Protein AF-A0A151TD15-F1 (afdb_monomer)

Structure (mmCIF, N/CA/C/O backbone):
data_AF-A0A151TD15-F1
#
_entry.id   AF-A0A151TD15-F1
#
loop_
_atom_site.group_PDB
_atom_site.id
_atom_site.type_symbol
_atom_site.label_atom_id
_atom_site.label_alt_id
_atom_site.label_comp_id
_atom_site.label_asym_id
_atom_site.label_entity_id
_atom_site.label_seq_id
_atom_site.pdbx_PDB_ins_code
_atom_site.Cartn_x
_atom_site.Cartn_y
_atom_site.Cartn_z
_atom_site.occupancy
_atom_site.B_iso_or_equiv
_atom_site.auth_seq_id
_atom_site.auth_comp_id
_atom_site.auth_asym_id
_atom_site.auth_atom_id
_atom_site.pdbx_PDB_model_num
ATOM 1 N N . MET A 1 1 ? -28.191 -14.024 37.559 1.00 43.59 1 MET A N 1
ATOM 2 C CA . MET A 1 1 ? -27.387 -15.025 36.823 1.00 43.59 1 MET A CA 1
ATOM 3 C C . MET A 1 1 ? -27.406 -14.778 35.317 1.00 43.59 1 MET A C 1
ATOM 5 O O . MET A 1 1 ? -26.338 -14.544 34.786 1.00 43.59 1 MET A O 1
ATOM 9 N N . VAL A 1 2 ? -28.562 -14.729 34.635 1.00 45.69 2 VAL A N 1
ATOM 10 C CA . VAL A 1 2 ? -28.613 -14.497 33.166 1.00 45.69 2 VAL A CA 1
ATOM 11 C C . VAL A 1 2 ? -28.073 -13.116 32.741 1.00 45.69 2 VAL A C 1
ATOM 13 O O . VAL A 1 2 ? -27.419 -12.997 31.712 1.00 45.69 2 VAL A O 1
ATOM 16 N N . THR A 1 3 ? -28.295 -12.070 33.541 1.00 58.69 3 THR A N 1
ATOM 17 C CA . THR A 1 3 ? -27.808 -10.705 33.262 1.00 58.69 3 THR A CA 1
ATOM 18 C C . THR A 1 3 ? -26.283 -10.581 33.330 1.00 58.69 3 THR A C 1
ATOM 20 O O . THR A 1 3 ? -25.699 -9.952 32.455 1.00 58.69 3 THR A O 1
ATOM 23 N N . ASP A 1 4 ? -25.630 -11.241 34.293 1.00 70.75 4 ASP A N 1
ATOM 24 C CA . ASP A 1 4 ? -24.163 -11.201 34.426 1.00 70.75 4 ASP A CA 1
ATOM 25 C C . ASP A 1 4 ? -23.459 -11.959 33.288 1.00 70.75 4 ASP A C 1
ATOM 27 O O . ASP A 1 4 ? -22.366 -11.584 32.871 1.00 70.75 4 ASP A O 1
ATOM 31 N N . GLU A 1 5 ? -24.085 -13.006 32.741 1.00 78.31 5 GLU A N 1
ATOM 32 C CA . GLU A 1 5 ? -23.515 -13.775 31.630 1.00 78.31 5 GLU A CA 1
ATOM 33 C C . GLU A 1 5 ? -23.534 -12.983 30.313 1.00 78.31 5 GLU A C 1
ATOM 35 O O . GLU A 1 5 ? -22.541 -12.957 29.585 1.00 78.31 5 GLU A O 1
ATOM 40 N N . VAL A 1 6 ? -24.630 -12.268 30.033 1.00 79.88 6 VAL A N 1
ATOM 41 C CA . VAL A 1 6 ? -24.738 -11.380 28.862 1.00 79.88 6 VAL A CA 1
ATOM 42 C C . VAL A 1 6 ? -23.762 -10.203 28.972 1.00 79.88 6 VAL A C 1
ATOM 44 O O . VAL A 1 6 ? -23.120 -9.840 27.985 1.00 79.88 6 VAL A O 1
ATOM 47 N N . GLU A 1 7 ? -23.608 -9.627 30.167 1.00 80.69 7 GLU A N 1
ATOM 48 C CA . GLU A 1 7 ? -22.640 -8.555 30.433 1.00 80.69 7 GLU A CA 1
ATOM 49 C C . GLU A 1 7 ? -21.192 -9.033 30.235 1.00 80.69 7 GLU A C 1
ATOM 51 O O . GLU A 1 7 ? -20.401 -8.356 29.570 1.00 80.69 7 GLU A O 1
ATOM 56 N N . LEU A 1 8 ? -20.855 -10.229 30.729 1.00 85.38 8 LEU A N 1
ATOM 57 C CA . LEU A 1 8 ? -19.536 -10.837 30.546 1.00 85.38 8 LEU A CA 1
ATOM 58 C C . LEU A 1 8 ? -19.230 -11.105 29.066 1.00 85.38 8 LEU A C 1
ATOM 60 O O . LEU A 1 8 ? -18.142 -10.774 28.590 1.00 85.38 8 LEU A O 1
ATOM 64 N N . GLN A 1 9 ? -20.189 -11.660 28.321 1.00 87.94 9 GLN A N 1
ATOM 65 C CA . GLN A 1 9 ? -20.044 -11.891 26.881 1.00 87.94 9 GLN A CA 1
ATOM 66 C C . GLN A 1 9 ? -19.830 -10.579 26.114 1.00 87.94 9 GLN A C 1
ATOM 68 O O . GLN A 1 9 ? -18.988 -10.516 25.212 1.00 87.94 9 GLN A O 1
ATOM 73 N N . GLN A 1 10 ? -20.551 -9.516 26.485 1.00 88.25 10 GLN A N 1
ATOM 74 C CA . GLN A 1 10 ? -20.401 -8.192 25.880 1.00 88.25 10 GLN A CA 1
ATOM 75 C C . GLN A 1 10 ? -18.997 -7.619 26.116 1.00 88.25 10 GLN A C 1
ATOM 77 O O . GLN A 1 10 ? -18.367 -7.134 25.173 1.00 88.25 10 GLN A O 1
ATOM 82 N N . HIS A 1 11 ? -18.487 -7.713 27.346 1.00 91.06 11 HIS A N 1
ATOM 83 C CA . HIS A 1 11 ? -17.145 -7.244 27.688 1.00 91.06 11 HIS A CA 1
ATOM 84 C C . HIS A 1 11 ? -16.060 -8.024 26.933 1.00 91.06 11 HIS A C 1
ATOM 86 O O . HIS A 1 11 ? -15.215 -7.419 26.273 1.00 91.06 11 HIS A O 1
ATOM 92 N N . GLN A 1 12 ? -16.135 -9.359 26.924 1.00 93.50 12 GLN A N 1
ATOM 93 C CA . GLN A 1 12 ? -15.194 -10.205 26.178 1.00 93.50 12 GLN A CA 1
ATOM 94 C C . GLN A 1 12 ? -15.205 -9.900 24.675 1.00 93.50 12 GLN A C 1
ATOM 96 O O . GLN A 1 12 ? -14.164 -9.925 24.014 1.00 93.50 12 GLN A O 1
ATOM 101 N N . LYS A 1 13 ? -16.381 -9.610 24.106 1.00 93.44 13 LYS A N 1
ATOM 102 C CA . LYS A 1 13 ? -16.500 -9.199 22.703 1.00 93.44 13 LYS A CA 1
ATOM 103 C C . LYS A 1 13 ? -15.794 -7.865 22.453 1.00 93.44 13 LYS A C 1
ATOM 105 O O . LYS A 1 13 ? -15.052 -7.753 21.479 1.00 93.44 13 LYS A O 1
ATOM 110 N N . LEU A 1 14 ? -16.003 -6.874 23.318 1.00 94.94 14 LEU A N 1
ATOM 111 C CA . LEU A 1 14 ? -15.342 -5.570 23.227 1.00 94.94 14 LEU A CA 1
ATOM 112 C C . LEU A 1 14 ? -13.820 -5.677 23.355 1.00 94.94 14 LEU A C 1
ATOM 114 O O . LEU A 1 14 ? -13.104 -5.056 22.571 1.00 94.94 14 LEU A O 1
ATOM 118 N N . GLU A 1 15 ? -13.324 -6.506 24.271 1.00 94.75 15 GLU A N 1
ATOM 119 C CA . GLU A 1 15 ? -11.891 -6.750 24.442 1.00 94.75 15 GLU A CA 1
ATOM 120 C C . GLU A 1 15 ? -11.267 -7.349 23.171 1.00 94.75 15 GLU A C 1
ATOM 122 O O . GLU A 1 15 ? -10.256 -6.848 22.667 1.00 94.75 15 GLU A O 1
ATOM 127 N N . LYS A 1 16 ? -11.915 -8.363 22.580 1.00 97.06 16 LYS A N 1
ATOM 128 C CA . LYS A 1 16 ? -11.483 -8.960 21.304 1.00 97.06 16 LYS A CA 1
ATOM 129 C C . LYS A 1 16 ? -11.450 -7.929 20.175 1.00 97.06 16 LYS A C 1
ATOM 131 O O . LYS A 1 16 ? -10.456 -7.851 19.453 1.00 97.06 16 LYS A O 1
ATOM 136 N N . LEU A 1 17 ? -12.495 -7.108 20.052 1.00 97.38 17 LEU A N 1
ATOM 137 C CA . LEU A 1 17 ? -12.559 -6.036 19.054 1.00 97.38 17 LEU A CA 1
ATOM 138 C C . LEU A 1 17 ? -11.457 -4.989 19.266 1.00 97.38 17 LEU A C 1
ATOM 140 O O . LEU A 1 17 ? -10.847 -4.517 18.305 1.00 97.38 17 LEU A O 1
ATOM 144 N N . TYR A 1 18 ? -11.154 -4.635 20.515 1.00 95.75 18 TYR A N 1
ATOM 145 C CA . TYR A 1 18 ? -10.075 -3.703 20.834 1.00 95.75 18 TYR A CA 1
ATOM 146 C C . TYR A 1 18 ? -8.703 -4.253 20.437 1.00 95.75 18 TYR A C 1
ATOM 148 O O . TYR A 1 18 ? -7.911 -3.557 19.796 1.00 95.75 18 TYR A O 1
ATOM 156 N N . ILE A 1 19 ? -8.426 -5.519 20.759 1.00 96.56 19 ILE A N 1
ATOM 157 C CA . ILE A 1 19 ? -7.179 -6.191 20.372 1.00 96.56 19 ILE A CA 1
ATOM 158 C C . ILE A 1 19 ? -7.056 -6.256 18.846 1.00 96.56 19 ILE A C 1
ATOM 160 O O . ILE A 1 19 ? -6.009 -5.895 18.303 1.00 96.56 19 ILE A O 1
ATOM 164 N N . SER A 1 20 ? -8.128 -6.660 18.164 1.00 97.44 20 SER A N 1
ATOM 165 C CA . SER A 1 20 ? -8.173 -6.795 16.707 1.00 97.44 20 SER A CA 1
ATOM 166 C C . SER A 1 20 ? -7.964 -5.456 15.996 1.00 97.44 20 SER A C 1
ATOM 168 O O . SER A 1 20 ? -7.051 -5.320 15.181 1.00 97.44 20 SER A O 1
ATOM 170 N N . THR A 1 21 ? -8.709 -4.412 16.371 1.00 96.75 21 THR A N 1
ATOM 171 C CA . THR A 1 21 ? -8.563 -3.070 15.772 1.00 96.75 21 THR A CA 1
ATOM 172 C C . THR A 1 21 ? -7.208 -2.425 16.072 1.00 96.75 21 THR A C 1
ATOM 174 O O . THR A 1 21 ? -6.656 -1.684 15.249 1.00 96.75 21 THR A O 1
ATOM 177 N N . ARG A 1 22 ? -6.615 -2.717 17.240 1.00 96.06 22 ARG A N 1
ATOM 178 C CA . ARG A 1 22 ? -5.233 -2.334 17.557 1.00 96.06 22 ARG A CA 1
ATOM 179 C C . ARG A 1 22 ? -4.247 -3.031 16.623 1.00 96.06 22 ARG A C 1
ATOM 181 O O . ARG A 1 22 ? -3.427 -2.338 16.021 1.00 96.06 22 ARG A O 1
ATOM 188 N N . ALA A 1 23 ? -4.338 -4.351 16.470 1.00 97.62 23 ALA A N 1
ATOM 189 C CA . ALA A 1 23 ? -3.485 -5.117 15.562 1.00 97.62 23 ALA A CA 1
ATOM 190 C C . ALA A 1 23 ? -3.634 -4.642 14.105 1.00 97.62 23 ALA A C 1
ATOM 192 O O . ALA A 1 23 ? -2.631 -4.371 13.445 1.00 97.62 23 ALA A O 1
ATOM 193 N N . GLY A 1 24 ? -4.870 -4.420 13.646 1.00 96.94 24 GLY A N 1
ATOM 194 C CA . GLY A 1 24 ? -5.174 -3.853 12.332 1.00 96.94 24 GLY A CA 1
ATOM 195 C C . GLY A 1 24 ? -4.515 -2.490 12.114 1.00 96.94 24 GLY A C 1
ATOM 196 O O . GLY A 1 24 ? -3.829 -2.298 11.112 1.00 96.94 24 GLY A O 1
ATOM 197 N N . LYS A 1 25 ? -4.617 -1.568 13.085 1.00 96.81 25 LYS A N 1
ATOM 198 C CA . LYS A 1 25 ? -3.952 -0.250 13.022 1.00 96.81 25 LYS A CA 1
ATOM 199 C C . LYS A 1 25 ? -2.429 -0.377 12.898 1.00 96.81 25 LYS A C 1
ATOM 201 O O . LYS A 1 25 ? -1.809 0.404 12.177 1.00 96.81 25 LYS A O 1
ATOM 206 N N . HIS A 1 26 ? -1.812 -1.316 13.621 1.00 97.81 26 HIS A N 1
ATOM 207 C CA . HIS A 1 26 ? -0.367 -1.552 13.535 1.00 97.81 26 HIS A CA 1
ATOM 208 C C . HIS A 1 26 ? 0.034 -2.069 12.158 1.00 97.81 26 HIS A C 1
ATOM 210 O O . HIS A 1 26 ? 0.877 -1.453 11.515 1.00 97.81 26 HIS A O 1
ATOM 216 N N . TYR A 1 27 ? -0.636 -3.111 11.673 1.00 98.44 27 TYR A N 1
ATOM 217 C CA . TYR A 1 27 ? -0.338 -3.684 10.366 1.00 98.44 27 TYR A CA 1
ATOM 218 C C . TYR A 1 27 ? -0.519 -2.670 9.227 1.00 98.44 27 TYR A C 1
ATOM 220 O O . TYR A 1 27 ? 0.353 -2.528 8.374 1.00 98.44 27 TYR A O 1
ATOM 228 N N . GLN A 1 28 ? -1.595 -1.877 9.257 1.00 98.44 28 GLN A N 1
ATOM 229 C CA . GLN A 1 28 ? -1.810 -0.786 8.300 1.00 98.44 28 GLN A CA 1
ATOM 230 C C . GLN A 1 28 ? -0.671 0.241 8.324 1.00 98.44 28 GLN A C 1
ATOM 232 O O . GLN A 1 28 ? -0.234 0.699 7.270 1.00 98.44 28 GLN A O 1
ATOM 237 N N . ARG A 1 29 ? -0.161 0.593 9.511 1.00 98.19 29 ARG A N 1
ATOM 238 C CA . ARG A 1 29 ? 0.979 1.511 9.650 1.00 98.19 29 ARG A CA 1
ATOM 239 C C . ARG A 1 29 ? 2.262 0.917 9.073 1.00 98.19 29 ARG A C 1
ATOM 241 O O . ARG A 1 29 ? 3.026 1.648 8.447 1.00 98.19 29 ARG A O 1
ATOM 248 N N . ASP A 1 30 ? 2.494 -0.374 9.276 1.00 98.62 30 ASP A N 1
ATOM 249 C CA . ASP A 1 30 ? 3.674 -1.057 8.746 1.00 98.62 30 ASP A CA 1
ATOM 250 C C . ASP A 1 30 ? 3.625 -1.138 7.215 1.00 98.62 30 ASP A C 1
ATOM 252 O O . ASP A 1 30 ? 4.630 -0.845 6.569 1.00 98.62 30 ASP A O 1
ATOM 256 N N . ILE A 1 31 ? 2.448 -1.397 6.626 1.00 98.62 31 ILE A N 1
ATOM 257 C CA . ILE A 1 31 ? 2.247 -1.306 5.170 1.00 98.62 31 ILE A CA 1
ATOM 258 C C . ILE A 1 31 ? 2.571 0.104 4.673 1.00 98.62 31 ILE A C 1
ATOM 260 O O . ILE A 1 31 ? 3.358 0.248 3.743 1.00 98.62 31 ILE A O 1
ATOM 264 N N . VAL A 1 32 ? 1.998 1.148 5.288 1.00 98.62 32 VAL A N 1
ATOM 265 C CA . VAL A 1 32 ? 2.237 2.544 4.874 1.00 98.62 32 VAL A CA 1
ATOM 266 C C . VAL A 1 32 ? 3.730 2.866 4.889 1.00 98.62 32 VAL A C 1
ATOM 268 O O . VAL A 1 32 ? 4.250 3.357 3.892 1.00 98.62 32 VAL A O 1
ATOM 271 N N . ARG A 1 33 ? 4.439 2.522 5.970 1.00 98.50 33 ARG A N 1
ATOM 272 C CA . ARG A 1 33 ? 5.890 2.746 6.086 1.00 98.50 33 ARG A CA 1
ATOM 273 C C . ARG A 1 33 ? 6.685 1.975 5.034 1.00 98.50 33 ARG A C 1
ATOM 275 O O . ARG A 1 33 ? 7.603 2.535 4.442 1.00 98.50 33 ARG A O 1
ATOM 282 N N . GLY A 1 34 ? 6.343 0.706 4.805 1.00 98.62 34 GLY A N 1
ATOM 283 C CA . GLY A 1 34 ? 6.997 -0.126 3.796 1.00 98.62 34 GLY A CA 1
ATOM 284 C C . GLY A 1 34 ? 6.814 0.437 2.388 1.00 98.62 34 GLY A C 1
ATOM 285 O O . GLY A 1 34 ? 7.787 0.595 1.654 1.00 98.62 34 GLY A O 1
ATOM 286 N N . VAL A 1 35 ? 5.584 0.820 2.043 1.00 98.62 35 VAL A N 1
ATOM 287 C CA . VAL A 1 35 ? 5.242 1.412 0.745 1.00 98.62 35 VAL A CA 1
ATOM 288 C C . VAL A 1 35 ? 5.919 2.769 0.550 1.00 98.62 35 VAL A C 1
ATOM 290 O O . VAL A 1 35 ? 6.510 3.008 -0.498 1.00 98.62 35 VAL A O 1
ATOM 293 N N . GLU A 1 36 ? 5.896 3.653 1.547 1.00 98.38 36 GLU A N 1
ATOM 294 C CA . GLU A 1 36 ? 6.588 4.948 1.481 1.00 98.38 36 GLU A CA 1
ATOM 295 C C . GLU A 1 36 ? 8.105 4.773 1.316 1.00 98.38 36 GLU A C 1
ATOM 297 O O . GLU A 1 36 ? 8.718 5.441 0.482 1.00 98.38 36 GLU A O 1
ATOM 302 N N . GLY A 1 37 ? 8.713 3.833 2.047 1.00 98.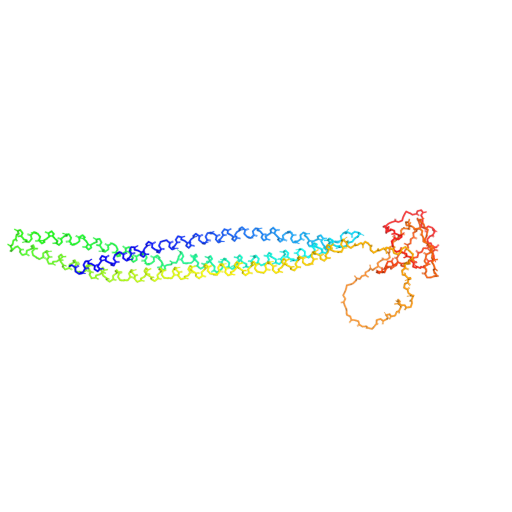62 37 GLY A N 1
ATOM 303 C CA . GLY A 1 37 ? 10.130 3.494 1.896 1.00 98.62 37 GLY A CA 1
ATOM 304 C C . GLY A 1 37 ? 10.468 2.947 0.504 1.00 98.62 37 GLY A C 1
ATOM 305 O O . GLY A 1 37 ? 11.495 3.319 -0.080 1.00 98.62 37 GLY A O 1
ATOM 306 N N . TYR A 1 38 ? 9.583 2.117 -0.056 1.00 98.19 38 TYR A N 1
ATOM 307 C CA . TYR A 1 38 ? 9.693 1.624 -1.428 1.00 98.19 38 TYR A CA 1
ATOM 308 C C . TYR A 1 38 ? 9.589 2.765 -2.445 1.00 98.19 38 TYR A C 1
ATOM 310 O O . TYR A 1 38 ? 10.398 2.825 -3.365 1.00 98.19 38 TYR A O 1
ATOM 318 N N . ILE A 1 39 ? 8.664 3.711 -2.253 1.00 98.69 39 ILE A N 1
ATOM 319 C CA . ILE A 1 39 ? 8.512 4.894 -3.113 1.00 98.69 39 ILE A CA 1
ATOM 320 C C . ILE A 1 39 ? 9.778 5.744 -3.101 1.00 98.69 39 ILE A C 1
ATOM 322 O O . ILE A 1 39 ? 10.311 6.042 -4.165 1.00 98.69 39 ILE A O 1
ATOM 326 N N . VAL A 1 40 ? 10.309 6.078 -1.923 1.00 98.62 40 VAL A N 1
ATOM 327 C CA . VAL A 1 40 ? 11.528 6.896 -1.805 1.00 98.62 40 VAL A CA 1
ATOM 328 C C . VAL A 1 40 ? 12.716 6.227 -2.496 1.00 98.62 40 VAL A C 1
ATOM 330 O O . VAL A 1 40 ? 13.456 6.871 -3.240 1.00 98.62 40 VAL A O 1
ATOM 333 N N . THR A 1 41 ? 12.908 4.926 -2.270 1.00 98.38 41 THR A N 1
ATOM 334 C CA . THR A 1 41 ? 13.993 4.174 -2.917 1.00 98.38 41 THR A CA 1
ATOM 335 C C . THR A 1 41 ? 13.767 4.054 -4.423 1.00 98.38 41 THR A C 1
ATOM 337 O O . THR A 1 41 ? 14.697 4.236 -5.207 1.00 98.38 41 THR A O 1
ATOM 340 N N . GLY A 1 42 ? 12.528 3.797 -4.836 1.00 98.25 42 GLY A N 1
ATOM 341 C CA . GLY A 1 42 ? 12.128 3.699 -6.231 1.00 98.25 42 GLY A CA 1
ATOM 342 C C . 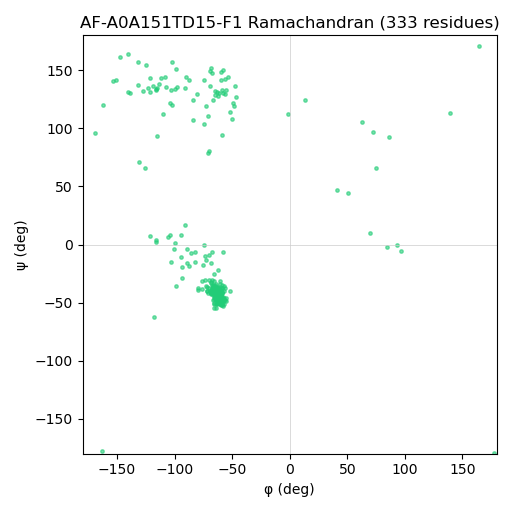GLY A 1 42 ? 12.351 5.000 -6.997 1.00 98.25 42 GLY A C 1
ATOM 343 O O . GLY A 1 42 ? 12.858 4.952 -8.113 1.00 98.25 42 GLY A O 1
ATOM 344 N N . SER A 1 43 ? 12.057 6.159 -6.401 1.00 98.44 43 SER A N 1
ATOM 345 C CA . SER A 1 43 ? 12.304 7.469 -7.015 1.00 98.44 43 SER A CA 1
ATOM 346 C C . SER A 1 43 ? 13.785 7.671 -7.332 1.00 98.44 43 SER A C 1
ATOM 348 O O . SER A 1 43 ? 14.121 8.074 -8.442 1.00 98.44 43 SER A O 1
ATOM 350 N N . LYS A 1 44 ? 14.682 7.274 -6.421 1.00 98.50 44 LYS A N 1
ATOM 351 C CA . LYS A 1 44 ? 16.132 7.303 -6.680 1.00 98.50 44 LYS A CA 1
ATOM 352 C C . LYS A 1 44 ? 16.531 6.374 -7.829 1.00 98.50 44 LYS A C 1
ATOM 354 O O . LYS A 1 44 ? 17.376 6.731 -8.644 1.00 98.50 44 LYS A O 1
ATOM 359 N N . GLN A 1 45 ? 15.925 5.186 -7.925 1.00 97.50 45 GLN A N 1
ATOM 360 C CA . GLN A 1 45 ? 16.177 4.287 -9.058 1.00 97.50 45 GLN A CA 1
ATOM 361 C C . GLN A 1 45 ? 15.707 4.889 -10.390 1.00 97.50 45 GLN A C 1
ATOM 363 O O . GLN A 1 45 ? 16.406 4.736 -11.392 1.00 97.50 45 GLN A O 1
ATOM 368 N N . VAL A 1 46 ? 14.565 5.588 -10.389 1.00 98.44 46 VAL A N 1
ATOM 369 C CA . VAL A 1 46 ? 14.049 6.319 -11.557 1.00 98.44 46 VAL A CA 1
ATOM 370 C C . VAL A 1 46 ? 15.020 7.411 -11.994 1.00 98.44 46 VAL A C 1
ATOM 372 O O . VAL A 1 46 ? 15.334 7.492 -13.179 1.00 98.44 46 VAL A O 1
ATOM 375 N N . GLU A 1 47 ? 15.543 8.209 -11.063 1.00 98.31 47 GLU A N 1
ATOM 376 C CA . GLU A 1 47 ? 16.533 9.256 -11.358 1.00 98.31 47 GLU A CA 1
ATOM 377 C C . GLU A 1 47 ? 17.800 8.674 -12.004 1.00 98.31 47 GLU A C 1
ATOM 379 O O . GLU A 1 47 ? 18.206 9.107 -13.084 1.00 98.31 47 GLU A O 1
ATOM 384 N N . ILE A 1 48 ? 18.381 7.635 -11.394 1.00 98.44 48 ILE A N 1
ATOM 385 C CA . ILE A 1 48 ? 19.585 6.963 -11.908 1.00 98.44 48 ILE A CA 1
ATOM 386 C C . ILE A 1 48 ? 19.328 6.366 -13.298 1.00 98.44 48 ILE A C 1
ATOM 388 O O . ILE A 1 48 ? 20.132 6.533 -14.215 1.00 98.44 48 ILE A O 1
ATOM 392 N N . GLY A 1 49 ? 18.200 5.674 -13.474 1.00 98.31 49 GLY A N 1
ATOM 393 C CA . GLY A 1 49 ? 17.843 5.059 -14.748 1.00 98.31 49 GLY A CA 1
ATOM 394 C C . GLY A 1 49 ? 17.553 6.072 -15.853 1.00 98.31 49 GLY A C 1
ATOM 395 O O . GLY A 1 49 ? 17.916 5.839 -17.007 1.00 98.31 49 GLY A O 1
ATOM 396 N N . THR A 1 50 ? 16.950 7.209 -15.502 1.00 98.38 50 THR A N 1
ATOM 397 C CA . THR A 1 50 ? 16.704 8.320 -16.431 1.00 98.38 50 THR A CA 1
ATOM 398 C C . THR A 1 50 ? 18.026 8.910 -16.895 1.00 98.38 50 THR A C 1
ATOM 400 O O . THR A 1 50 ? 18.237 9.057 -18.097 1.00 98.38 50 THR A O 1
ATOM 403 N N . LYS A 1 51 ? 18.965 9.132 -15.969 1.00 98.56 51 LYS A N 1
ATOM 404 C CA . LYS A 1 51 ? 20.294 9.636 -16.310 1.00 98.56 51 LYS A CA 1
ATOM 405 C C . LYS A 1 51 ? 21.052 8.687 -17.243 1.00 98.56 51 LYS A C 1
ATOM 407 O O . LYS A 1 51 ? 21.585 9.113 -18.264 1.00 98.56 51 LYS A O 1
ATOM 412 N N . LEU A 1 52 ? 21.023 7.387 -16.953 1.00 98.50 52 LEU A N 1
ATOM 413 C CA . LEU A 1 52 ? 21.633 6.368 -17.812 1.00 98.50 52 LEU A CA 1
ATOM 414 C C . LEU A 1 52 ? 21.006 6.334 -19.219 1.00 98.50 52 LEU A C 1
ATOM 416 O O . LEU A 1 52 ? 21.711 6.175 -20.220 1.00 98.50 52 LEU A O 1
ATOM 420 N N . SER A 1 53 ? 19.684 6.502 -19.309 1.00 98.50 53 SER A N 1
ATOM 421 C CA . SER A 1 53 ? 18.978 6.628 -20.587 1.00 98.50 53 SER A CA 1
ATOM 422 C C . SER A 1 53 ? 19.433 7.865 -21.368 1.00 98.50 53 SER A C 1
ATOM 424 O O . SER A 1 53 ? 19.689 7.771 -22.567 1.00 98.50 53 SER A O 1
ATOM 426 N N . GLU A 1 54 ? 19.560 9.016 -20.709 1.00 98.25 54 GLU A N 1
ATOM 427 C CA . GLU A 1 54 ? 20.008 10.266 -21.332 1.00 98.25 54 GLU A CA 1
ATOM 428 C C . GLU A 1 54 ? 21.434 10.170 -21.867 1.00 98.25 54 GLU A C 1
ATOM 430 O O . GLU A 1 54 ? 21.680 10.554 -23.010 1.00 98.25 54 GLU A O 1
ATOM 435 N N . ASP A 1 55 ? 22.354 9.613 -21.080 1.00 98.00 55 ASP A N 1
ATOM 436 C CA . ASP A 1 55 ? 23.753 9.467 -21.482 1.00 98.00 55 ASP A CA 1
ATOM 437 C C . ASP A 1 55 ? 23.883 8.516 -22.688 1.00 98.00 55 ASP A C 1
ATOM 439 O O . ASP A 1 55 ? 24.586 8.822 -23.655 1.00 98.00 55 ASP A O 1
ATOM 443 N N . SER A 1 56 ? 23.117 7.417 -22.696 1.00 97.56 56 SER A N 1
ATOM 444 C CA . SER A 1 56 ? 23.043 6.487 -23.837 1.00 97.56 56 SER A CA 1
ATOM 445 C C . SER A 1 56 ? 22.448 7.152 -25.085 1.00 97.56 56 SER A C 1
ATOM 447 O O . SER A 1 56 ? 22.932 6.950 -26.199 1.00 97.56 56 SER A O 1
ATOM 449 N N . ARG A 1 57 ? 21.413 7.987 -24.907 1.00 97.56 57 ARG A N 1
ATOM 450 C CA . ARG A 1 57 ? 20.787 8.747 -25.998 1.00 97.56 57 ARG A CA 1
ATOM 451 C C . ARG A 1 57 ? 21.766 9.738 -26.607 1.00 97.56 57 ARG A C 1
ATOM 453 O O . ARG A 1 57 ? 21.833 9.835 -27.827 1.00 97.56 57 ARG A O 1
ATOM 460 N N . LYS A 1 58 ? 22.511 10.455 -25.762 1.00 96.19 58 LYS A N 1
ATOM 461 C CA . LYS A 1 58 ? 23.515 11.430 -26.189 1.00 96.19 58 LYS A CA 1
ATOM 462 C C . LYS A 1 58 ? 24.597 10.758 -27.027 1.00 96.19 58 LYS A C 1
ATOM 464 O O . LYS A 1 58 ? 24.826 11.176 -28.153 1.00 96.19 58 LYS A O 1
ATOM 469 N N . TYR A 1 59 ? 25.179 9.667 -26.524 1.00 94.12 59 TYR A N 1
ATOM 470 C CA . TYR A 1 59 ? 26.175 8.901 -27.274 1.00 94.12 59 TYR A CA 1
ATOM 471 C C . TYR A 1 59 ? 25.650 8.457 -28.649 1.00 94.12 59 TYR A C 1
ATOM 473 O O . TYR A 1 59 ? 26.325 8.601 -29.668 1.00 94.12 59 TYR A O 1
ATOM 481 N N . GLY A 1 60 ? 24.423 7.933 -28.682 1.00 92.00 60 GLY A N 1
ATOM 482 C CA . GLY A 1 60 ? 23.796 7.487 -29.918 1.00 92.00 60 GLY A CA 1
ATOM 483 C C . GLY A 1 60 ? 23.506 8.614 -30.915 1.00 92.00 60 GLY A C 1
ATOM 484 O O . GLY A 1 60 ? 23.637 8.401 -32.117 1.00 92.00 60 GLY A O 1
ATOM 485 N N . ALA A 1 61 ? 23.141 9.804 -30.430 1.00 90.19 61 ALA A N 1
ATOM 486 C CA . ALA A 1 61 ? 22.836 10.972 -31.256 1.00 90.19 61 ALA A CA 1
ATOM 487 C C . ALA A 1 61 ? 24.093 11.656 -31.814 1.00 90.19 61 ALA A C 1
ATOM 489 O O . ALA A 1 61 ? 24.088 12.068 -32.971 1.00 90.19 61 ALA A O 1
ATOM 490 N N . ASP A 1 62 ? 25.164 11.737 -31.019 1.00 87.44 62 ASP A N 1
ATOM 491 C CA . ASP A 1 62 ? 26.424 12.361 -31.439 1.00 87.44 62 ASP A CA 1
ATOM 492 C C . ASP A 1 62 ? 27.096 11.567 -32.581 1.00 87.44 62 ASP A C 1
ATOM 494 O O . ASP A 1 62 ? 27.850 12.141 -33.363 1.00 87.44 62 ASP A O 1
ATOM 498 N N . ASN A 1 63 ? 26.809 10.257 -32.688 1.00 76.56 63 ASN A N 1
ATOM 499 C CA . ASN A 1 63 ? 27.224 9.348 -33.770 1.00 76.56 63 ASN A CA 1
ATOM 500 C C . ASN A 1 63 ? 28.679 9.562 -34.238 1.00 76.56 63 ASN A C 1
ATOM 502 O O . ASN A 1 63 ? 28.975 9.630 -35.428 1.00 76.56 63 ASN A O 1
ATOM 506 N N . THR A 1 64 ? 29.599 9.670 -33.279 1.00 75.25 64 THR A N 1
ATOM 507 C CA . THR A 1 64 ? 31.002 10.050 -33.512 1.00 75.25 64 THR A CA 1
ATOM 508 C C . THR A 1 64 ? 31.855 8.947 -34.145 1.00 75.25 64 THR A C 1
ATOM 510 O O . THR A 1 64 ? 33.051 9.138 -34.362 1.00 75.25 64 THR A O 1
ATOM 513 N N . CYS A 1 65 ? 31.275 7.777 -34.422 1.00 72.81 65 CYS A N 1
ATOM 514 C CA . CYS A 1 65 ? 31.999 6.636 -34.963 1.00 72.81 65 CYS A CA 1
ATOM 515 C C . CYS A 1 65 ? 32.206 6.779 -36.479 1.00 72.81 65 CYS A C 1
ATOM 517 O O . CYS A 1 65 ? 31.267 7.023 -37.232 1.00 72.81 65 CYS A O 1
ATOM 519 N N . THR A 1 66 ? 33.449 6.596 -36.927 1.00 69.62 66 THR A N 1
ATOM 520 C CA . THR A 1 66 ? 33.870 6.765 -38.328 1.00 69.62 66 THR A CA 1
ATOM 521 C C . THR A 1 66 ? 33.852 5.468 -39.141 1.00 69.62 66 THR A C 1
ATOM 523 O O . THR A 1 66 ? 33.974 5.519 -40.360 1.00 69.62 66 THR A O 1
ATOM 526 N N . SER A 1 67 ? 33.692 4.309 -38.491 1.00 64.12 67 SER A N 1
ATOM 527 C CA . SER A 1 67 ? 33.773 2.976 -39.112 1.00 64.12 67 SER A CA 1
ATOM 528 C C . SER A 1 67 ? 32.462 2.174 -39.070 1.00 64.12 67 SER A C 1
ATOM 530 O O . SER A 1 67 ? 32.425 1.037 -39.536 1.00 64.12 67 SER A O 1
ATOM 532 N N . GLY A 1 68 ? 31.374 2.747 -38.539 1.00 72.31 68 GLY A N 1
ATOM 533 C CA . GLY A 1 68 ? 30.041 2.135 -38.490 1.00 72.31 68 GLY A CA 1
ATOM 534 C C . GLY A 1 68 ? 29.099 2.849 -37.512 1.00 72.31 68 GLY A C 1
ATOM 535 O O . GLY A 1 68 ? 29.533 3.700 -36.748 1.00 72.31 68 GLY A O 1
ATOM 536 N N . ASN A 1 69 ? 27.804 2.511 -37.510 1.00 83.38 69 ASN A N 1
ATOM 537 C CA . ASN A 1 69 ? 26.805 3.136 -36.618 1.00 83.38 69 ASN A CA 1
ATOM 538 C C . ASN A 1 69 ? 26.066 2.145 -35.699 1.00 83.38 69 ASN A C 1
ATOM 540 O O . ASN A 1 69 ? 25.123 2.524 -35.002 1.00 83.38 69 ASN A O 1
ATOM 544 N N . THR A 1 70 ? 26.487 0.878 -35.669 1.00 88.38 70 THR A N 1
ATOM 545 C CA . THR A 1 70 ? 25.789 -0.195 -34.945 1.00 88.38 70 THR A CA 1
ATOM 546 C C . THR A 1 70 ? 25.705 0.062 -33.440 1.00 88.38 70 THR A C 1
ATOM 548 O O . THR A 1 70 ? 24.633 -0.060 -32.850 1.00 88.38 70 THR A O 1
ATOM 551 N N . LEU A 1 71 ? 26.808 0.487 -32.812 1.00 90.25 71 LEU A N 1
ATOM 552 C CA . LEU A 1 71 ? 26.823 0.804 -31.380 1.00 90.25 71 LEU A CA 1
ATOM 553 C C . LEU A 1 71 ? 25.976 2.045 -31.061 1.00 90.25 71 LEU A C 1
ATOM 555 O O . LEU A 1 71 ? 25.251 2.047 -30.070 1.00 90.25 71 LEU A O 1
ATOM 559 N N . SER A 1 72 ? 26.006 3.071 -31.916 1.00 91.69 72 SER A N 1
ATOM 560 C CA . SER A 1 72 ? 25.171 4.269 -31.762 1.00 91.69 72 SER A CA 1
ATOM 561 C C . SER A 1 72 ? 23.681 3.931 -31.845 1.00 91.69 72 SER A C 1
ATOM 563 O O . SER A 1 72 ? 22.899 4.372 -31.004 1.00 91.69 72 SER A O 1
ATOM 565 N N . ARG A 1 73 ? 23.284 3.066 -32.786 1.00 91.56 73 ARG A N 1
ATOM 566 C CA . ARG A 1 73 ? 21.909 2.554 -32.889 1.00 91.56 73 ARG A CA 1
ATOM 567 C C . ARG A 1 73 ? 21.503 1.719 -31.677 1.00 91.56 73 ARG A C 1
ATOM 569 O O . ARG A 1 73 ? 20.428 1.940 -31.122 1.00 91.56 73 ARG A O 1
ATOM 576 N N . ALA A 1 74 ? 22.366 0.803 -31.234 1.00 94.50 74 ALA A N 1
ATOM 577 C CA . ALA A 1 74 ? 22.133 0.021 -30.023 1.00 94.50 74 ALA A CA 1
ATOM 578 C C . ALA A 1 74 ? 21.940 0.941 -28.805 1.00 94.50 74 ALA A C 1
ATOM 580 O O . ALA A 1 74 ? 20.971 0.790 -28.062 1.00 94.50 74 ALA A O 1
ATOM 581 N N . ALA A 1 75 ? 22.788 1.959 -28.644 1.00 95.88 75 ALA A N 1
ATOM 582 C CA . ALA A 1 75 ? 22.675 2.934 -27.564 1.00 95.88 75 ALA A CA 1
ATOM 583 C C . ALA A 1 75 ? 21.344 3.709 -27.600 1.00 95.88 75 ALA A C 1
ATOM 585 O O . ALA A 1 75 ? 20.723 3.888 -26.552 1.00 95.88 75 ALA A O 1
ATOM 586 N N . LEU A 1 76 ? 20.852 4.102 -28.784 1.00 95.69 76 LEU A N 1
ATOM 587 C CA . LEU A 1 76 ? 19.536 4.740 -28.939 1.00 95.69 76 LEU A CA 1
ATOM 588 C C . LEU A 1 76 ? 18.380 3.800 -28.564 1.00 95.69 76 LEU A C 1
ATOM 590 O O . LEU A 1 76 ? 17.466 4.211 -27.840 1.00 95.69 76 LEU A O 1
ATOM 594 N N . ASN A 1 77 ? 18.428 2.542 -29.010 1.00 97.06 77 ASN A N 1
ATOM 595 C CA . ASN A 1 77 ? 17.413 1.535 -28.683 1.00 97.06 77 ASN A CA 1
ATOM 596 C C . ASN A 1 77 ? 17.365 1.282 -27.170 1.00 97.06 77 ASN A C 1
ATOM 598 O O . ASN A 1 77 ? 16.294 1.363 -26.559 1.00 97.06 77 ASN A O 1
ATOM 602 N N . TYR A 1 78 ? 18.534 1.086 -26.547 1.00 98.31 78 TYR A N 1
ATOM 603 C CA . TYR A 1 78 ? 18.668 0.956 -25.096 1.00 98.31 78 TYR A CA 1
ATOM 604 C C . TYR A 1 78 ? 18.137 2.187 -24.363 1.00 98.31 78 TYR A C 1
ATOM 606 O O . TYR A 1 78 ? 17.326 2.056 -23.447 1.00 98.31 78 TYR A O 1
ATOM 614 N N . ALA A 1 79 ? 18.544 3.388 -24.785 1.00 98.44 79 ALA A N 1
ATOM 615 C CA . ALA A 1 79 ? 18.117 4.637 -24.172 1.00 98.44 79 ALA A CA 1
ATOM 616 C C . ALA A 1 79 ? 16.593 4.759 -24.143 1.00 98.44 79 ALA A C 1
ATOM 618 O O . ALA A 1 79 ? 16.008 5.068 -23.102 1.00 98.44 79 ALA A O 1
ATOM 619 N N . ARG A 1 80 ? 15.939 4.502 -25.279 1.00 98.56 80 ARG A N 1
ATOM 620 C CA . ARG A 1 80 ? 14.482 4.570 -25.406 1.00 98.56 80 ARG A CA 1
ATOM 621 C C . ARG A 1 80 ? 13.796 3.545 -24.504 1.00 98.56 80 ARG A C 1
ATOM 623 O O . ARG A 1 80 ? 12.914 3.923 -23.735 1.00 98.56 80 ARG A O 1
ATOM 630 N N . ALA A 1 81 ? 14.218 2.282 -24.559 1.00 98.62 81 ALA A N 1
ATOM 631 C CA . ALA A 1 81 ? 13.641 1.227 -23.731 1.00 98.62 81 ALA A CA 1
ATOM 632 C C . ALA A 1 81 ? 13.828 1.518 -22.233 1.00 98.62 81 ALA A C 1
ATOM 634 O O . ALA A 1 81 ? 12.885 1.392 -21.452 1.00 98.62 81 ALA A O 1
ATOM 635 N N . ARG A 1 82 ? 15.011 2.003 -21.829 1.00 98.56 82 ARG A N 1
ATOM 636 C CA . ARG A 1 82 ? 15.280 2.388 -20.440 1.00 98.56 82 ARG A CA 1
ATOM 637 C C . ARG A 1 82 ? 14.386 3.534 -19.972 1.00 98.56 82 ARG A C 1
ATOM 639 O O . ARG A 1 82 ? 13.807 3.423 -18.896 1.00 98.56 82 ARG A O 1
ATOM 646 N N . ALA A 1 83 ? 14.215 4.584 -20.778 1.00 98.56 83 ALA A N 1
ATOM 647 C CA . ALA A 1 83 ? 13.297 5.684 -20.459 1.00 98.56 83 ALA A CA 1
ATOM 648 C C . ALA A 1 83 ? 11.853 5.194 -20.275 1.00 98.56 83 ALA A C 1
ATOM 650 O O . ALA A 1 83 ? 11.165 5.619 -19.348 1.00 98.56 83 ALA A O 1
ATOM 651 N N . GLN A 1 84 ? 11.399 4.276 -21.134 1.00 98.69 84 GLN A N 1
ATOM 652 C CA . GLN A 1 84 ? 10.066 3.691 -21.025 1.00 98.69 84 GLN A CA 1
ATOM 653 C C . GLN A 1 84 ? 9.915 2.884 -19.726 1.00 98.69 84 GLN A C 1
ATOM 655 O O . GLN A 1 84 ? 8.938 3.077 -19.009 1.00 98.69 84 GLN A O 1
ATOM 660 N N . MET A 1 85 ? 10.896 2.045 -19.370 1.00 98.75 85 MET A N 1
ATOM 661 C CA . MET A 1 85 ? 10.870 1.292 -18.108 1.00 98.75 85 MET A CA 1
ATOM 662 C C . MET A 1 85 ? 10.811 2.210 -16.881 1.00 98.75 85 MET A C 1
ATOM 664 O O . MET A 1 85 ? 10.047 1.939 -15.955 1.00 98.75 85 MET A O 1
ATOM 668 N N . GLU A 1 86 ? 11.557 3.319 -16.872 1.00 98.50 86 GLU A N 1
ATOM 669 C CA . GLU A 1 86 ? 11.496 4.271 -15.756 1.00 98.50 86 GLU A CA 1
ATOM 670 C C . GLU A 1 86 ? 10.157 5.014 -15.678 1.00 98.50 86 GLU A C 1
ATOM 672 O O . GLU A 1 86 ? 9.663 5.281 -14.581 1.00 98.50 86 GLU A O 1
ATOM 677 N N . LYS A 1 87 ? 9.508 5.282 -16.818 1.00 98.50 87 LYS A N 1
ATOM 678 C CA . LYS A 1 87 ? 8.141 5.821 -16.850 1.00 98.50 87 LYS A CA 1
ATOM 679 C C . LYS A 1 87 ? 7.128 4.843 -16.244 1.00 98.50 87 LYS A C 1
ATOM 681 O O . LYS A 1 87 ? 6.266 5.254 -15.459 1.00 98.50 87 LYS A O 1
ATOM 686 N N . GLU A 1 88 ? 7.232 3.557 -16.577 1.00 98.62 88 GLU A N 1
ATOM 687 C CA . GLU A 1 88 ? 6.385 2.516 -15.981 1.00 98.62 88 GLU A CA 1
ATOM 688 C C . GLU A 1 88 ? 6.653 2.387 -14.474 1.00 98.62 88 GLU A C 1
ATOM 690 O O . GLU A 1 88 ? 5.709 2.303 -13.686 1.00 98.62 88 GLU A O 1
ATOM 695 N N . ARG A 1 89 ? 7.919 2.481 -14.040 1.00 98.69 89 ARG A N 1
ATOM 696 C CA . ARG A 1 89 ? 8.272 2.495 -12.612 1.00 98.69 89 ARG A CA 1
ATOM 697 C C . ARG A 1 89 ? 7.663 3.701 -11.905 1.00 98.69 89 ARG A C 1
ATOM 699 O O . ARG A 1 89 ? 7.020 3.529 -10.877 1.00 98.69 89 ARG A O 1
ATOM 706 N N . GLY A 1 90 ? 7.783 4.906 -12.461 1.00 98.50 90 GLY A N 1
ATOM 707 C CA . GLY A 1 90 ? 7.143 6.103 -11.903 1.00 98.50 90 GLY A CA 1
ATOM 708 C C . GLY A 1 90 ? 5.623 5.948 -11.752 1.00 98.50 90 GLY A C 1
ATOM 709 O O . GLY A 1 90 ? 5.048 6.368 -10.746 1.00 98.50 90 GLY A O 1
ATOM 710 N N . SER A 1 91 ? 4.980 5.274 -12.709 1.00 98.56 91 SER A N 1
ATOM 711 C CA . SER A 1 91 ? 3.546 4.961 -12.659 1.00 98.56 91 SER A CA 1
ATOM 712 C C . SER A 1 91 ? 3.205 3.979 -11.531 1.00 98.56 91 SER A C 1
ATOM 714 O O . SER A 1 91 ? 2.241 4.220 -10.801 1.00 98.56 91 SER A O 1
ATOM 716 N N . LEU A 1 92 ? 4.022 2.937 -11.323 1.00 98.75 92 LEU A N 1
ATOM 717 C CA . LEU A 1 92 ? 3.911 2.031 -10.172 1.00 98.75 92 LEU A CA 1
ATOM 718 C C . LEU A 1 92 ? 4.023 2.796 -8.851 1.00 98.75 92 LEU A C 1
ATOM 720 O O . LEU A 1 92 ? 3.137 2.689 -8.009 1.00 98.75 92 LEU A O 1
ATOM 724 N N . LEU A 1 93 ? 5.075 3.601 -8.671 1.00 98.75 93 LEU A N 1
ATOM 725 C CA . LEU A 1 93 ? 5.295 4.335 -7.418 1.00 98.75 93 LEU A CA 1
ATOM 726 C C . LEU A 1 93 ? 4.130 5.281 -7.106 1.00 98.75 93 LEU A C 1
ATOM 728 O O . LEU A 1 93 ? 3.672 5.355 -5.965 1.00 98.75 93 LEU A O 1
ATOM 732 N N . LYS A 1 94 ? 3.592 5.956 -8.130 1.00 98.62 94 LYS A N 1
ATOM 733 C CA . LYS A 1 94 ? 2.398 6.798 -7.992 1.00 98.62 94 LYS A CA 1
ATOM 734 C C . LYS A 1 94 ? 1.167 5.985 -7.586 1.00 98.62 94 LYS A C 1
ATOM 736 O O . LYS A 1 94 ? 0.409 6.428 -6.721 1.00 98.62 94 LYS A O 1
ATOM 741 N N . ALA A 1 95 ? 0.954 4.817 -8.192 1.00 98.56 95 ALA A N 1
ATOM 742 C CA . ALA A 1 95 ? -0.151 3.931 -7.836 1.00 98.56 95 ALA A CA 1
ATOM 743 C C . ALA A 1 95 ? -0.028 3.443 -6.386 1.00 98.56 95 ALA A C 1
ATOM 745 O O . ALA A 1 95 ? -0.997 3.520 -5.638 1.00 98.56 95 ALA A O 1
ATOM 746 N N . LEU A 1 96 ? 1.169 3.046 -5.952 1.00 98.75 96 LEU A N 1
ATOM 747 C CA . LEU A 1 96 ? 1.428 2.656 -4.567 1.00 98.75 96 LEU A CA 1
ATOM 748 C C . LEU A 1 96 ? 1.145 3.807 -3.585 1.00 98.75 96 LEU A C 1
ATOM 750 O O . LEU A 1 96 ? 0.491 3.608 -2.562 1.00 98.75 96 LEU A O 1
ATOM 754 N N . GLY A 1 97 ? 1.562 5.033 -3.906 1.00 98.62 97 GLY A N 1
ATOM 755 C CA . GLY A 1 97 ? 1.295 6.194 -3.052 1.00 98.62 97 GLY A CA 1
ATOM 756 C C . GLY A 1 97 ? -0.199 6.507 -2.924 1.00 98.62 97 GLY A C 1
ATOM 757 O O . GLY A 1 97 ? -0.741 6.550 -1.819 1.00 98.62 97 GLY A O 1
ATOM 758 N N . THR A 1 98 ? -0.869 6.670 -4.064 1.00 98.50 98 THR A N 1
ATOM 759 C CA . THR A 1 98 ? -2.259 7.161 -4.131 1.00 98.50 98 THR A CA 1
ATOM 760 C C . THR A 1 98 ? -3.297 6.084 -3.829 1.00 98.50 98 THR A C 1
ATOM 762 O O . THR A 1 98 ? -4.308 6.346 -3.183 1.00 98.50 98 THR A O 1
ATOM 765 N N . GLN A 1 99 ? -3.067 4.846 -4.271 1.00 98.38 99 GLN A N 1
ATOM 766 C CA . GLN A 1 99 ? -4.041 3.768 -4.121 1.00 98.38 99 GLN A CA 1
ATOM 767 C C . GLN A 1 99 ? -3.817 2.930 -2.868 1.00 98.38 99 GLN A C 1
ATOM 769 O O . GLN A 1 99 ? -4.767 2.271 -2.456 1.00 98.38 99 GLN A O 1
ATOM 774 N N . VAL A 1 100 ? -2.628 2.944 -2.253 1.00 98.62 100 VAL A N 1
ATOM 775 C CA . VAL A 1 100 ? -2.305 2.105 -1.083 1.00 98.62 100 VAL A CA 1
ATOM 776 C C . VAL A 1 100 ? -1.970 2.963 0.134 1.00 98.62 100 VAL A C 1
ATOM 778 O O . VAL A 1 100 ? -2.699 2.913 1.126 1.00 98.62 100 VAL A O 1
ATOM 781 N N . ALA A 1 101 ? -0.908 3.769 0.069 1.00 98.44 101 ALA A N 1
ATOM 782 C CA . ALA A 1 101 ? -0.411 4.488 1.241 1.00 98.44 101 ALA A CA 1
ATOM 783 C C . ALA A 1 101 ? -1.400 5.550 1.745 1.00 98.44 101 ALA A C 1
ATOM 785 O O . ALA A 1 101 ? -1.702 5.587 2.936 1.00 98.44 101 ALA A O 1
ATOM 786 N N . GLU A 1 102 ? -1.948 6.383 0.858 1.00 98.19 102 GLU A N 1
ATOM 787 C CA . GLU A 1 102 ? -2.894 7.444 1.227 1.00 98.19 102 GLU A CA 1
ATOM 788 C C . GLU A 1 102 ? -4.168 6.926 1.921 1.00 98.19 102 GLU A C 1
ATOM 790 O O . GLU A 1 102 ? -4.441 7.378 3.041 1.00 98.19 102 GLU A O 1
ATOM 795 N N . PRO A 1 103 ? -4.915 5.946 1.367 1.00 98.25 103 PRO A N 1
ATOM 796 C CA . PRO A 1 103 ? -6.112 5.426 2.027 1.00 98.25 103 PRO A CA 1
ATOM 797 C C . PRO A 1 103 ? -5.822 4.755 3.373 1.00 98.25 103 PRO A C 1
ATOM 799 O O . PRO A 1 103 ? -6.590 4.922 4.322 1.00 98.25 103 PRO A O 1
ATOM 802 N N . LEU A 1 104 ? -4.717 4.006 3.489 1.00 98.25 104 LEU A N 1
ATOM 803 C CA . LEU A 1 104 ? -4.350 3.366 4.756 1.00 98.25 104 LEU A CA 1
ATOM 804 C C . LEU A 1 104 ? -3.893 4.385 5.798 1.00 98.25 104 LEU A C 1
ATOM 806 O O . LEU A 1 104 ? -4.248 4.257 6.968 1.00 98.25 104 LEU A O 1
ATOM 810 N N . ARG A 1 105 ? -3.170 5.435 5.395 1.00 97.56 105 ARG A N 1
ATOM 811 C CA . ARG A 1 105 ? -2.788 6.530 6.296 1.00 97.56 105 ARG A CA 1
ATOM 812 C C . ARG A 1 105 ? -4.024 7.244 6.836 1.00 97.56 105 ARG A C 1
ATOM 814 O O . ARG A 1 105 ? -4.109 7.473 8.041 1.00 97.56 105 ARG A O 1
ATOM 821 N N . ALA A 1 106 ? -5.001 7.524 5.972 1.00 96.25 106 ALA A N 1
ATOM 822 C CA . ALA A 1 106 ? -6.278 8.106 6.374 1.00 96.25 106 ALA A CA 1
ATOM 823 C C . ALA A 1 106 ? -7.043 7.199 7.354 1.00 96.25 106 ALA A C 1
ATOM 825 O O . ALA A 1 106 ? -7.576 7.690 8.342 1.00 96.25 106 ALA A O 1
ATOM 826 N N . MET A 1 107 ? -7.037 5.878 7.142 1.00 94.56 107 MET A N 1
ATOM 827 C CA . MET A 1 107 ? -7.638 4.908 8.069 1.00 94.56 107 MET A CA 1
ATOM 828 C C . MET A 1 107 ? -6.947 4.893 9.439 1.00 94.56 107 MET A C 1
ATOM 830 O O . MET A 1 107 ? -7.607 4.871 10.475 1.00 94.56 107 MET A O 1
ATOM 834 N N . VAL A 1 108 ? -5.612 4.930 9.463 1.00 93.06 108 VAL A N 1
ATOM 835 C CA . VAL A 1 108 ? -4.818 4.911 10.704 1.00 93.06 108 VAL A CA 1
ATOM 836 C C . VAL A 1 108 ? -4.990 6.201 11.514 1.00 93.06 108 VAL A C 1
ATOM 838 O O . VAL A 1 108 ? -4.932 6.155 12.745 1.00 93.06 108 VAL A O 1
ATOM 841 N N . MET A 1 109 ? -5.184 7.336 10.840 1.00 90.50 109 MET A N 1
ATOM 842 C CA . MET A 1 109 ? -5.334 8.660 11.460 1.00 90.50 109 MET A CA 1
ATOM 843 C C . MET A 1 109 ? -6.796 9.116 11.586 1.00 90.50 109 MET A C 1
ATOM 845 O O . MET A 1 109 ? -7.050 10.230 12.037 1.00 90.50 109 MET A O 1
ATOM 849 N N . GLY A 1 110 ? -7.753 8.291 11.162 1.00 88.38 110 GLY A N 1
ATOM 850 C CA . GLY A 1 110 ? -9.155 8.675 11.050 1.00 88.38 110 GLY A CA 1
ATOM 851 C C . GLY A 1 110 ? -9.869 8.774 12.398 1.00 88.38 110 GLY A C 1
ATOM 852 O O . GLY A 1 110 ? -9.705 7.910 13.262 1.00 88.38 110 GLY A O 1
ATOM 853 N N . ALA A 1 111 ? -10.739 9.780 12.524 1.00 88.88 111 ALA A N 1
ATOM 854 C CA . ALA A 1 111 ? -11.616 9.976 13.681 1.00 88.88 111 ALA A CA 1
ATOM 855 C C . ALA A 1 111 ? -12.444 8.730 14.075 1.00 88.88 111 ALA A C 1
ATOM 857 O O . ALA A 1 111 ? -12.475 8.426 15.265 1.00 88.88 111 ALA A O 1
ATOM 858 N N . PRO A 1 112 ? -13.008 7.923 13.142 1.00 89.94 112 PRO A N 1
ATOM 859 C CA . PRO A 1 112 ? -13.878 6.802 13.516 1.00 89.94 112 PRO A CA 1
ATOM 860 C C . PRO A 1 112 ? -13.238 5.767 14.451 1.00 89.94 112 PRO A C 1
ATOM 862 O O . PRO A 1 112 ? -13.911 5.225 15.325 1.00 89.94 112 PRO A O 1
ATOM 865 N N 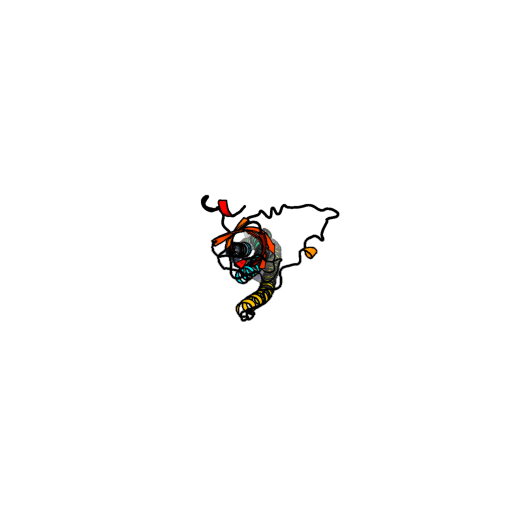. LEU A 1 113 ? -11.937 5.488 14.293 1.00 91.81 113 LEU A N 1
ATOM 866 C CA . LEU A 1 113 ? -11.228 4.547 15.165 1.00 91.81 113 LEU A CA 1
ATOM 867 C C . LEU A 1 113 ? -11.009 5.128 16.566 1.00 91.81 113 LEU A C 1
ATOM 869 O O . LEU A 1 113 ? -11.130 4.400 17.550 1.00 91.81 113 LEU A O 1
ATOM 873 N N . GLU A 1 114 ? -10.678 6.414 16.667 1.00 94.06 114 GLU A N 1
ATOM 874 C CA . GLU A 1 114 ? -10.485 7.063 17.966 1.00 94.06 114 GLU A CA 1
ATOM 875 C C . GLU A 1 114 ? -11.826 7.252 18.693 1.00 94.06 114 GLU A C 1
ATOM 877 O O . GLU A 1 114 ? -11.925 6.928 19.875 1.00 94.06 114 GLU A O 1
ATOM 882 N N . ASP A 1 115 ? -12.892 7.628 17.983 1.00 95.19 115 ASP A N 1
ATOM 883 C CA . ASP A 1 115 ? -14.246 7.746 18.539 1.00 95.19 115 ASP A CA 1
ATOM 884 C C . ASP A 1 115 ? -14.754 6.403 19.093 1.00 95.19 115 ASP A C 1
ATOM 886 O O . ASP A 1 115 ? -15.239 6.326 20.226 1.00 95.19 115 ASP A O 1
ATOM 890 N N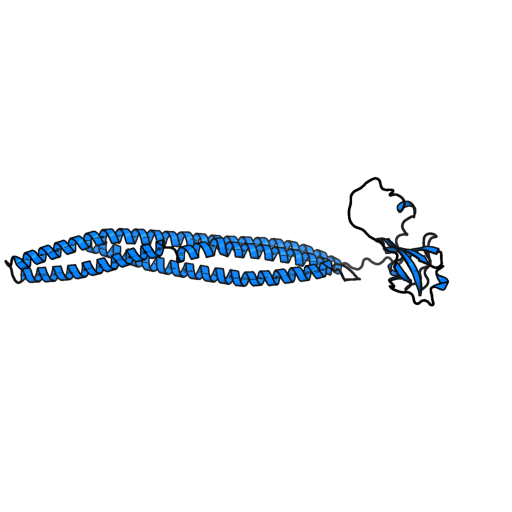 . ALA A 1 116 ? -14.576 5.310 18.339 1.00 95.31 116 ALA A N 1
ATOM 891 C CA . ALA A 1 116 ? -14.949 3.968 18.790 1.00 95.31 116 ALA A CA 1
ATOM 892 C C . ALA A 1 116 ? -14.154 3.531 20.037 1.00 95.31 116 ALA A C 1
ATOM 894 O O . ALA A 1 116 ? -14.710 2.927 20.959 1.00 95.31 116 ALA A O 1
ATOM 895 N N . ARG A 1 117 ? -12.866 3.893 20.119 1.00 94.69 117 ARG A N 1
ATOM 896 C CA . ARG A 1 117 ? -12.031 3.637 21.304 1.00 94.69 117 ARG A CA 1
ATOM 897 C C . ARG A 1 117 ? -12.470 4.455 22.508 1.00 94.69 117 ARG A C 1
ATOM 899 O O . ARG A 1 117 ? -12.481 3.925 23.618 1.00 94.69 117 ARG A O 1
ATOM 906 N N . HIS A 1 118 ? -12.864 5.709 22.310 1.00 96.56 118 HIS A N 1
ATOM 907 C CA . HIS A 1 118 ? -13.416 6.531 23.381 1.00 96.56 118 HIS A CA 1
ATOM 908 C C . HIS A 1 118 ? -14.718 5.944 23.936 1.00 96.56 118 HIS A C 1
ATOM 910 O O . HIS A 1 118 ? -14.904 5.933 25.155 1.00 96.56 118 HIS A O 1
ATOM 916 N N . LEU A 1 119 ? -15.593 5.398 23.083 1.00 96.62 119 LEU A N 1
ATOM 917 C CA . LEU A 1 119 ? -16.788 4.675 23.533 1.00 96.62 119 LEU A CA 1
ATOM 918 C C . LEU A 1 119 ? -16.429 3.435 24.361 1.00 96.62 119 LEU A C 1
ATOM 920 O O . LEU A 1 119 ? -16.973 3.262 25.452 1.00 96.62 119 LEU A O 1
ATOM 924 N N . ALA A 1 120 ? -15.472 2.621 23.904 1.00 95.25 120 ALA A N 1
ATOM 925 C CA . ALA A 1 120 ? -15.002 1.450 24.649 1.00 95.25 120 ALA A CA 1
ATOM 926 C C . ALA A 1 120 ? -14.417 1.826 26.026 1.00 95.25 120 ALA A C 1
ATOM 928 O O . ALA A 1 120 ? -14.772 1.225 27.036 1.00 95.25 120 ALA A O 1
ATOM 929 N N . GLN A 1 121 ? -13.611 2.889 26.103 1.00 96.31 121 GLN A N 1
ATOM 930 C CA . GLN A 1 121 ? -13.072 3.391 27.374 1.00 96.31 121 GLN A CA 1
ATOM 931 C C . GLN A 1 121 ? -14.161 3.924 28.316 1.00 96.31 121 GLN A C 1
ATOM 933 O O . GLN A 1 121 ? -14.069 3.769 29.535 1.00 96.31 121 GLN A O 1
ATOM 938 N N . ARG A 1 122 ? -15.197 4.587 27.782 1.00 97.00 122 ARG A N 1
ATOM 939 C CA . ARG A 1 122 ? -16.349 5.023 28.589 1.00 97.00 122 ARG A CA 1
ATOM 940 C C . ARG A 1 122 ? -17.121 3.824 29.136 1.00 97.00 122 ARG A C 1
ATOM 942 O O . ARG A 1 122 ? -17.504 3.867 30.302 1.00 97.00 122 ARG A O 1
ATOM 949 N N . TYR A 1 123 ? -17.308 2.780 28.330 1.00 96.00 123 TYR A N 1
ATOM 950 C CA . TYR A 1 123 ? -17.924 1.531 28.772 1.00 96.00 123 TYR A CA 1
ATOM 951 C C . TYR A 1 123 ? -17.127 0.887 29.912 1.00 96.00 123 TYR A C 1
ATOM 953 O O . TYR A 1 123 ? -17.710 0.578 30.948 1.00 96.00 123 TYR A O 1
ATOM 961 N N . ASP A 1 124 ? -15.802 0.771 29.780 1.00 94.56 124 ASP A N 1
ATOM 962 C CA . ASP A 1 124 ? -14.961 0.169 30.823 1.00 94.56 124 ASP A CA 1
ATOM 963 C C . ASP A 1 124 ? -15.027 0.934 32.151 1.00 94.56 124 ASP A C 1
ATOM 965 O O . ASP A 1 124 ? -15.106 0.314 33.212 1.00 94.56 124 ASP A O 1
ATOM 969 N N . ARG A 1 125 ? -15.056 2.274 32.113 1.00 96.12 125 ARG A N 1
ATOM 970 C CA . ARG A 1 125 ? -15.246 3.092 33.325 1.00 96.12 125 ARG A CA 1
ATOM 971 C C . ARG A 1 125 ? -16.603 2.840 33.977 1.00 96.12 125 ARG A C 1
ATOM 973 O O . ARG A 1 125 ? -16.666 2.597 35.176 1.00 96.12 125 ARG A O 1
ATOM 980 N N . MET A 1 126 ? -17.673 2.836 33.186 1.00 95.38 126 MET A N 1
ATOM 981 C CA . MET A 1 126 ? -19.025 2.589 33.695 1.00 95.38 126 MET A CA 1
ATOM 982 C C . MET A 1 126 ? -19.175 1.175 34.273 1.00 95.38 126 MET A C 1
ATOM 984 O O . MET A 1 126 ? -19.859 0.986 35.276 1.00 95.38 126 MET A O 1
ATOM 988 N N . ARG A 1 127 ? -18.485 0.189 33.688 1.00 94.00 127 ARG A N 1
ATOM 989 C CA . ARG A 1 127 ? -18.415 -1.180 34.209 1.00 94.00 127 ARG A CA 1
ATOM 990 C C . ARG A 1 127 ? -17.760 -1.232 35.586 1.00 94.00 127 ARG A C 1
ATOM 992 O O . ARG A 1 127 ? -18.326 -1.823 36.498 1.00 94.00 127 ARG A O 1
ATOM 999 N N . GLN A 1 128 ? -16.618 -0.567 35.758 1.00 94.50 128 GLN A N 1
ATOM 1000 C CA . GLN A 1 128 ? -15.938 -0.476 37.057 1.00 94.50 128 GLN A CA 1
ATOM 1001 C C . GLN A 1 128 ? -16.812 0.224 38.113 1.00 94.50 128 GLN A C 1
ATOM 1003 O O . GLN A 1 128 ? -16.856 -0.204 39.266 1.00 94.50 128 GLN A O 1
ATOM 1008 N N . GLU A 1 129 ? -17.552 1.269 37.728 1.00 95.81 129 GLU A N 1
ATOM 1009 C CA . GLU A 1 129 ? -18.516 1.940 38.610 1.00 95.81 129 GLU A CA 1
ATOM 1010 C C . GLU A 1 129 ? -19.674 1.014 39.019 1.00 95.81 129 GLU A C 1
ATOM 1012 O O . GLU A 1 129 ? -20.058 0.989 40.191 1.00 95.81 129 GLU A O 1
ATOM 1017 N N . ALA A 1 130 ? -20.205 0.219 38.083 1.00 94.25 130 ALA A N 1
ATOM 1018 C CA . ALA A 1 130 ? -21.248 -0.768 38.357 1.00 94.25 130 ALA A CA 1
ATOM 1019 C C . ALA A 1 130 ? -20.752 -1.893 39.286 1.00 94.25 130 ALA A C 1
ATOM 1021 O O . ALA A 1 130 ? -21.457 -2.266 40.224 1.00 94.25 130 ALA A O 1
ATOM 1022 N N . GLU A 1 131 ? -19.526 -2.388 39.085 1.00 93.56 131 GLU A N 1
ATOM 1023 C CA . GLU A 1 131 ? -18.880 -3.378 39.962 1.00 93.56 131 GLU A CA 1
ATOM 1024 C C . GLU A 1 131 ? -18.698 -2.835 41.389 1.00 93.56 131 GLU A C 1
ATOM 1026 O O . GLU A 1 131 ? -19.073 -3.491 42.365 1.00 93.56 131 GLU A O 1
ATOM 1031 N N . ALA A 1 132 ? -18.195 -1.603 41.529 1.00 96.06 132 ALA A N 1
ATOM 1032 C CA . ALA A 1 132 ? -18.046 -0.949 42.828 1.00 96.06 132 ALA A CA 1
ATOM 1033 C C . ALA A 1 132 ? -19.401 -0.755 43.532 1.00 96.06 132 ALA A C 1
ATOM 1035 O O . ALA A 1 132 ? -19.527 -1.005 44.736 1.00 96.06 132 ALA A O 1
ATOM 1036 N N . GLN A 1 133 ? -20.435 -0.360 42.783 1.00 97.12 133 GLN A N 1
ATOM 1037 C CA . GLN A 1 133 ? -21.787 -0.200 43.312 1.00 97.12 133 GLN A CA 1
ATOM 1038 C C . GLN A 1 133 ? -22.408 -1.548 43.726 1.00 97.12 133 GLN A C 1
ATOM 1040 O O . GLN A 1 133 ? -23.106 -1.604 44.738 1.00 97.12 133 GLN A O 1
ATOM 1045 N N . ALA A 1 134 ? -22.126 -2.645 43.016 1.00 95.31 134 ALA A N 1
ATOM 1046 C CA . ALA A 1 134 ? -22.602 -3.985 43.373 1.00 95.31 134 ALA A CA 1
ATOM 1047 C C . ALA A 1 134 ? -21.996 -4.500 44.692 1.00 95.31 134 ALA A C 1
ATOM 1049 O O . ALA A 1 134 ? -22.699 -5.085 45.525 1.00 95.31 134 ALA A O 1
ATOM 1050 N N . ILE A 1 135 ? -20.707 -4.228 44.925 1.00 95.81 135 ILE A N 1
ATOM 1051 C CA . ILE A 1 135 ? -20.045 -4.508 46.210 1.00 95.81 135 ILE A CA 1
ATOM 1052 C C . ILE A 1 135 ? -20.731 -3.723 47.334 1.00 95.81 135 ILE A C 1
ATOM 1054 O O . ILE A 1 135 ? -20.983 -4.256 48.415 1.00 95.81 135 ILE A O 1
ATOM 1058 N N . GLU A 1 136 ? -21.055 -2.458 47.083 1.00 96.56 136 GLU A N 1
ATOM 1059 C CA . GLU A 1 136 ? -21.705 -1.601 48.065 1.00 96.56 136 GLU A CA 1
ATOM 1060 C C . GLU A 1 136 ? -23.145 -2.049 48.386 1.00 96.56 136 GLU A C 1
ATOM 1062 O O . GLU A 1 136 ? -23.539 -2.057 49.555 1.00 96.56 136 GLU A O 1
ATOM 1067 N N . VAL A 1 137 ? -23.915 -2.489 47.383 1.00 97.19 137 VAL A N 1
ATOM 1068 C CA . VAL A 1 137 ? -25.227 -3.129 47.594 1.00 97.19 137 VAL A CA 1
ATOM 1069 C C . VAL A 1 137 ? -25.078 -4.362 48.484 1.00 97.19 137 VAL A C 1
ATOM 1071 O O . VAL A 1 137 ? -25.779 -4.475 49.488 1.00 97.19 137 VAL A O 1
ATOM 1074 N N . SER A 1 138 ? -24.101 -5.228 48.202 1.00 96.31 138 SER A N 1
ATOM 1075 C CA . SER A 1 138 ? -23.844 -6.438 48.999 1.00 96.31 138 SER A CA 1
ATOM 1076 C C . SER A 1 138 ? -23.531 -6.112 50.468 1.00 96.31 138 SER A C 1
ATOM 1078 O O . SER A 1 138 ? -24.057 -6.753 51.381 1.00 96.31 138 SER A O 1
ATOM 1080 N N . LYS A 1 139 ? -22.734 -5.062 50.724 1.00 96.12 139 LYS A N 1
ATOM 1081 C CA . LYS A 1 139 ? -22.447 -4.572 52.086 1.00 96.12 139 LYS A CA 1
ATOM 1082 C C . LYS A 1 139 ? -23.704 -4.070 52.800 1.00 96.12 139 LYS A C 1
ATOM 1084 O O . LYS A 1 139 ? -23.907 -4.373 53.976 1.00 96.12 139 LYS A O 1
ATOM 1089 N N . ARG A 1 140 ? -24.561 -3.309 52.110 1.00 94.94 140 ARG A N 1
ATOM 1090 C CA . ARG A 1 140 ? -25.819 -2.806 52.690 1.00 94.94 140 ARG A CA 1
ATOM 1091 C C . ARG A 1 140 ? -26.819 -3.927 52.962 1.00 94.94 140 ARG A C 1
ATOM 1093 O O . ARG A 1 140 ? -27.455 -3.906 54.012 1.00 94.94 140 ARG A O 1
ATOM 1100 N N . GLN A 1 141 ? -26.898 -4.932 52.090 1.00 94.50 141 GLN A N 1
ATOM 1101 C CA . GLN A 1 141 ? -27.725 -6.123 52.307 1.00 94.50 141 GLN A CA 1
ATOM 1102 C C . GLN A 1 141 ? -27.297 -6.883 53.566 1.00 94.50 141 GLN A C 1
ATOM 1104 O O . GLN A 1 141 ? -28.151 -7.256 54.371 1.00 94.50 141 GLN A O 1
ATOM 1109 N N . ALA A 1 142 ? -25.990 -7.064 53.784 1.00 95.00 142 ALA A N 1
ATOM 1110 C CA . ALA A 1 142 ? -25.473 -7.669 55.013 1.00 95.00 142 ALA A CA 1
ATOM 1111 C C . ALA A 1 142 ? -25.867 -6.855 56.259 1.00 95.00 142 ALA A C 1
ATOM 1113 O O . ALA A 1 142 ? -26.405 -7.408 57.215 1.00 95.00 142 ALA A O 1
ATOM 1114 N N . LYS A 1 143 ? -25.717 -5.526 56.212 1.00 94.06 143 LYS A N 1
ATOM 1115 C CA . LYS A 1 143 ? -26.066 -4.636 57.330 1.00 94.06 143 LYS A CA 1
ATOM 1116 C C . LYS A 1 143 ? -27.561 -4.647 57.678 1.00 94.06 143 LYS A C 1
ATOM 1118 O O . LYS A 1 143 ? -27.922 -4.600 58.854 1.00 94.06 143 LYS A O 1
ATOM 1123 N N . VAL A 1 144 ? -28.438 -4.730 56.673 1.00 94.31 144 VAL A N 1
ATOM 1124 C CA . VAL A 1 144 ? -29.891 -4.885 56.878 1.00 94.31 144 VAL A CA 1
ATOM 1125 C C . VAL A 1 144 ? -30.215 -6.240 57.518 1.00 94.31 144 VAL A C 1
ATOM 1127 O O . VAL A 1 144 ? -31.071 -6.298 58.397 1.00 94.31 144 VAL A O 1
ATOM 1130 N N . ARG A 1 145 ? -29.505 -7.315 57.142 1.00 92.69 145 ARG A N 1
ATOM 1131 C CA . ARG A 1 145 ? -29.656 -8.642 57.771 1.00 92.69 145 ARG A CA 1
ATOM 1132 C C . ARG A 1 145 ? -29.199 -8.666 59.232 1.00 92.69 145 ARG A C 1
ATOM 1134 O O . ARG A 1 145 ? -29.816 -9.358 60.031 1.00 92.69 145 ARG A O 1
ATOM 1141 N N . GLU A 1 146 ? -28.153 -7.918 59.581 1.00 92.75 146 GLU A N 1
ATOM 1142 C CA . GLU A 1 146 ? -27.654 -7.801 60.962 1.00 92.75 146 GLU A CA 1
ATOM 1143 C C . GLU A 1 146 ? -28.557 -6.943 61.861 1.00 92.75 146 GLU A C 1
ATOM 1145 O O . GLU A 1 146 ? -28.631 -7.176 63.065 1.00 92.75 146 GLU A O 1
ATOM 1150 N N . THR A 1 147 ? -29.252 -5.951 61.292 1.00 90.94 147 THR A N 1
ATOM 1151 C CA . THR A 1 147 ? -30.117 -5.015 62.036 1.00 90.94 147 THR A CA 1
ATOM 1152 C C . THR A 1 147 ? -31.547 -4.977 61.478 1.00 90.94 147 THR A C 1
ATOM 1154 O O . THR A 1 147 ? -31.988 -3.949 60.948 1.00 90.94 147 THR A O 1
ATOM 1157 N N . PRO A 1 148 ? -32.297 -6.091 61.582 1.00 85.06 148 PRO A N 1
ATOM 1158 C CA . PRO A 1 148 ? -33.650 -6.180 61.045 1.00 85.06 148 PRO A CA 1
ATOM 1159 C C . PRO A 1 148 ? -34.578 -5.148 61.707 1.00 85.06 148 PRO A C 1
ATOM 1161 O O . PRO A 1 148 ? -34.619 -5.023 62.928 1.00 85.06 148 PRO A O 1
ATOM 1164 N N . GLY A 1 149 ? -35.318 -4.393 60.887 1.00 81.81 149 GLY A N 1
ATOM 1165 C CA . GLY A 1 149 ? -36.261 -3.357 61.337 1.00 81.81 149 GLY A CA 1
ATOM 1166 C C . GLY A 1 149 ? -35.715 -1.923 61.342 1.00 81.81 149 GLY A C 1
ATOM 1167 O O . GLY A 1 149 ? -36.483 -0.987 61.557 1.00 81.81 149 GLY A O 1
ATOM 1168 N N . ASN A 1 150 ? -34.425 -1.709 61.056 1.00 91.88 150 ASN A N 1
ATOM 1169 C CA . ASN A 1 150 ? -33.886 -0.358 60.890 1.00 91.88 150 ASN A CA 1
ATOM 1170 C C . ASN A 1 150 ? -34.318 0.243 59.535 1.00 91.88 150 ASN A C 1
ATOM 1172 O O . ASN A 1 150 ? -33.753 -0.081 58.487 1.00 91.88 150 ASN A O 1
ATOM 1176 N N . ALA A 1 151 ? -35.300 1.151 59.576 1.00 91.50 151 ALA A N 1
ATOM 1177 C CA . ALA A 1 151 ? -35.848 1.825 58.398 1.00 91.50 151 ALA A CA 1
ATOM 1178 C C . ALA A 1 151 ? -34.794 2.622 57.604 1.00 91.50 151 ALA A C 1
ATOM 1180 O O . ALA A 1 151 ? -34.829 2.634 56.377 1.00 91.50 151 ALA A O 1
ATOM 1181 N N . GLU A 1 152 ? -33.810 3.230 58.273 1.00 93.25 152 GLU A N 1
ATOM 1182 C CA . GLU A 1 152 ? -32.747 3.995 57.612 1.00 93.25 152 GLU A CA 1
ATOM 1183 C C . GLU A 1 152 ? -31.817 3.083 56.794 1.00 93.25 152 GLU A C 1
ATOM 1185 O O . GLU A 1 152 ? -31.437 3.413 55.668 1.00 93.25 152 GLU A O 1
ATOM 1190 N N . ASN A 1 153 ? -31.464 1.911 57.334 1.00 91.69 153 ASN A N 1
ATOM 1191 C CA . ASN A 1 153 ? -30.646 0.929 56.617 1.00 91.69 153 ASN A CA 1
ATOM 1192 C C . ASN A 1 153 ? -31.396 0.351 55.407 1.00 91.69 153 ASN A C 1
ATOM 1194 O O . ASN A 1 153 ? -30.779 0.160 54.358 1.00 91.69 153 ASN A O 1
ATOM 1198 N N . ALA A 1 154 ? -32.709 0.128 55.532 1.00 93.00 154 ALA A N 1
ATOM 1199 C CA . ALA A 1 154 ? -33.558 -0.320 54.430 1.00 93.00 154 ALA A CA 1
ATOM 1200 C C . ALA A 1 154 ? -33.639 0.728 53.304 1.00 93.00 154 ALA A C 1
ATOM 1202 O O . ALA A 1 154 ? -33.368 0.397 52.152 1.00 93.00 154 ALA A O 1
ATOM 1203 N N . MET A 1 155 ? -33.883 2.003 53.631 1.00 94.94 155 MET A N 1
ATOM 1204 C CA . MET A 1 155 ? -33.904 3.090 52.638 1.00 94.94 155 MET A CA 1
ATOM 1205 C C . MET A 1 155 ? -32.558 3.253 51.915 1.00 94.94 155 MET A C 1
ATOM 1207 O O . MET A 1 155 ? -32.508 3.458 50.704 1.00 94.94 155 MET A O 1
ATOM 1211 N N . LYS A 1 156 ? -31.434 3.148 52.641 1.00 95.44 156 LYS A N 1
ATOM 1212 C CA . LYS A 1 156 ? -30.091 3.219 52.037 1.00 95.44 156 LYS A CA 1
ATOM 1213 C C . LYS A 1 156 ? -29.802 2.039 51.113 1.00 95.44 156 LYS A C 1
ATOM 1215 O O . LYS A 1 156 ? -29.065 2.210 50.141 1.00 95.44 156 LYS A O 1
ATOM 1220 N N . LEU A 1 157 ? -30.314 0.851 51.435 1.00 95.81 157 LEU A N 1
ATOM 1221 C CA . LEU A 1 157 ? -30.205 -0.319 50.571 1.00 95.81 157 LEU A CA 1
ATOM 1222 C C . LEU A 1 157 ? -30.996 -0.103 49.277 1.00 95.81 157 LEU A C 1
ATOM 1224 O O . LEU A 1 157 ? -30.414 -0.221 48.204 1.00 95.81 157 LEU A O 1
ATOM 1228 N N . GLU A 1 158 ? -32.259 0.311 49.383 1.00 96.25 158 GLU A N 1
ATOM 1229 C CA . GLU A 1 158 ? -33.127 0.583 48.232 1.00 96.25 158 GLU A CA 1
ATOM 1230 C C . GLU A 1 158 ? -32.515 1.636 47.292 1.00 96.25 158 GLU A C 1
ATOM 1232 O O . GLU A 1 158 ? -32.410 1.417 46.086 1.00 96.25 158 GLU A O 1
ATOM 1237 N N . ALA A 1 159 ? -31.992 2.740 47.838 1.00 97.12 159 ALA A N 1
ATOM 1238 C CA . ALA A 1 159 ? -31.304 3.763 47.046 1.00 97.12 159 ALA A CA 1
ATOM 1239 C C . ALA A 1 159 ? -30.041 3.227 46.341 1.00 97.12 159 ALA A C 1
ATOM 1241 O O . ALA A 1 159 ? -29.725 3.625 45.217 1.00 97.12 159 ALA A O 1
ATOM 1242 N N . ALA A 1 160 ? -29.299 2.325 46.990 1.00 97.38 160 ALA A N 1
ATOM 1243 C CA . ALA A 1 160 ? -28.111 1.714 46.403 1.00 97.38 160 ALA A CA 1
ATOM 1244 C C . ALA A 1 160 ? -28.457 0.712 45.291 1.00 97.38 160 ALA A C 1
ATOM 1246 O O . ALA A 1 160 ? -27.725 0.649 44.300 1.00 97.38 160 ALA A O 1
ATOM 1247 N N . GLU A 1 161 ? -29.551 -0.035 45.446 1.00 96.94 161 GLU A N 1
ATOM 1248 C CA . GLU A 1 161 ? -30.086 -0.963 44.445 1.00 96.94 161 GLU A CA 1
ATOM 1249 C C . GLU A 1 161 ? -30.644 -0.213 43.231 1.00 96.94 161 GLU A C 1
ATOM 1251 O O . GLU A 1 161 ? -30.314 -0.571 42.101 1.00 96.94 161 GLU A O 1
ATOM 1256 N N . ALA A 1 162 ? -31.378 0.886 43.442 1.00 97.50 162 ALA A N 1
ATOM 1257 C CA . ALA A 1 162 ? -31.846 1.761 42.365 1.00 97.50 162 ALA A CA 1
ATOM 1258 C C . ALA A 1 162 ? -30.674 2.324 41.544 1.00 97.50 162 ALA A C 1
ATOM 1260 O O . ALA A 1 162 ? -30.643 2.193 40.322 1.00 97.50 162 ALA A O 1
ATOM 1261 N N . LYS A 1 163 ? -29.637 2.847 42.216 1.00 97.06 163 LYS A N 1
ATOM 1262 C CA . LYS A 1 163 ? -28.427 3.340 41.541 1.00 97.06 163 LYS A CA 1
ATOM 1263 C C . LYS A 1 163 ? -27.688 2.238 40.774 1.00 97.06 163 LYS A C 1
ATOM 1265 O O . LYS A 1 163 ? -27.159 2.494 39.694 1.00 97.06 163 LYS A O 1
ATOM 1270 N N . LEU A 1 164 ? -27.618 1.019 41.319 1.00 96.06 164 LEU A N 1
ATOM 1271 C CA . LEU A 1 164 ? -27.020 -0.118 40.613 1.00 96.06 164 LEU A CA 1
ATOM 1272 C C . LEU A 1 164 ? -27.818 -0.461 39.352 1.00 96.06 164 LEU A C 1
ATOM 1274 O O . LEU A 1 164 ? -27.224 -0.717 38.306 1.00 96.06 164 LEU A O 1
ATOM 1278 N N . GLN A 1 165 ? -29.146 -0.442 39.444 1.00 95.38 165 GLN A N 1
ATOM 1279 C CA . GLN A 1 165 ? -30.022 -0.704 38.312 1.00 95.38 165 GLN A CA 1
ATOM 1280 C C . GLN A 1 165 ? -29.835 0.342 37.203 1.00 95.38 165 GLN A C 1
ATOM 1282 O O . GLN A 1 165 ? -29.683 -0.037 36.042 1.00 95.38 165 GLN A O 1
ATOM 1287 N N . ASP A 1 166 ? -29.747 1.628 37.553 1.00 95.94 166 ASP A N 1
ATOM 1288 C CA . ASP A 1 166 ? -29.470 2.714 36.602 1.00 95.94 166 ASP A CA 1
ATOM 1289 C C . ASP A 1 166 ? -28.089 2.583 35.944 1.00 95.94 166 ASP A C 1
ATOM 1291 O O . ASP A 1 166 ? -27.928 2.820 34.745 1.00 95.94 166 ASP A O 1
ATOM 1295 N N . LEU A 1 167 ? -27.065 2.181 36.701 1.00 94.75 167 LEU A N 1
ATOM 1296 C CA . LEU A 1 167 ? -25.740 1.921 36.132 1.00 94.75 167 LEU A CA 1
ATOM 1297 C C . LEU A 1 167 ? -25.775 0.742 35.156 1.00 94.75 167 LEU A C 1
ATOM 1299 O O . LEU A 1 167 ? -25.201 0.838 34.073 1.00 94.75 167 LEU A O 1
ATOM 1303 N N . LYS A 1 168 ? -26.481 -0.345 35.492 1.00 93.19 168 LYS A N 1
ATOM 1304 C CA . LYS A 1 168 ? -26.605 -1.522 34.619 1.00 93.19 168 LYS A CA 1
ATOM 1305 C C . LYS A 1 168 ? -27.336 -1.210 33.313 1.00 93.19 168 LYS A C 1
ATOM 1307 O O . LYS A 1 168 ? -26.890 -1.648 32.252 1.00 93.19 168 LYS A O 1
ATOM 1312 N N . THR A 1 169 ? -28.418 -0.430 33.351 1.00 93.62 169 THR A N 1
ATOM 1313 C CA . THR A 1 169 ? -29.154 -0.041 32.134 1.00 93.62 169 THR A CA 1
ATOM 1314 C C . THR A 1 169 ? -28.305 0.847 31.224 1.00 93.62 169 THR A C 1
ATOM 1316 O O . THR A 1 169 ? -28.180 0.556 30.032 1.00 93.62 169 THR A O 1
ATOM 1319 N N . ASN A 1 170 ? -27.651 1.869 31.783 1.00 94.38 170 ASN A N 1
ATOM 1320 C CA . ASN A 1 170 ? -26.751 2.749 31.036 1.00 94.38 170 ASN A CA 1
ATOM 1321 C C . ASN A 1 170 ? -25.550 1.986 30.459 1.00 94.38 170 ASN A C 1
ATOM 1323 O O . ASN A 1 170 ? -25.199 2.169 29.291 1.00 94.38 170 ASN A O 1
ATOM 1327 N N . MET A 1 171 ? -24.961 1.076 31.241 1.00 94.38 171 MET A N 1
ATOM 1328 C CA . MET A 1 171 ? -23.843 0.235 30.811 1.00 94.38 171 MET A CA 1
ATOM 1329 C C . MET A 1 171 ? -24.244 -0.679 29.654 1.00 94.38 171 MET A C 1
ATOM 1331 O O . MET A 1 171 ? -23.474 -0.839 28.707 1.00 94.38 171 MET A O 1
ATOM 1335 N N . ALA A 1 172 ? -25.449 -1.253 29.688 1.00 92.06 172 ALA A N 1
ATOM 1336 C CA . ALA A 1 172 ? -25.949 -2.101 28.612 1.00 92.06 172 ALA A CA 1
ATOM 1337 C C . ALA A 1 172 ? -26.137 -1.324 27.296 1.00 92.06 172 ALA A C 1
ATOM 1339 O O . ALA A 1 172 ? -25.804 -1.841 26.228 1.00 92.06 172 ALA A O 1
ATOM 1340 N N . ILE A 1 173 ? -26.644 -0.087 27.358 1.00 94.06 173 ILE A N 1
ATOM 1341 C CA . ILE A 1 173 ? -26.803 0.786 26.182 1.00 94.06 173 ILE A CA 1
ATOM 1342 C C . ILE A 1 173 ? -25.429 1.153 25.616 1.00 94.06 173 ILE A C 1
ATOM 1344 O O . ILE A 1 173 ? -25.136 0.856 24.457 1.00 94.06 173 ILE A O 1
ATOM 1348 N N . LEU A 1 174 ? -24.551 1.701 26.459 1.00 95.62 174 LEU A N 1
ATOM 1349 C CA . LEU A 1 174 ? -23.213 2.126 26.056 1.00 95.62 174 LEU A CA 1
ATOM 1350 C C . LEU A 1 174 ? -22.366 0.954 25.541 1.00 95.62 174 LEU A C 1
ATOM 1352 O O . LEU A 1 174 ? -21.624 1.096 24.573 1.00 95.62 174 LEU A O 1
ATOM 1356 N N . GLY A 1 175 ? -22.500 -0.225 26.151 1.00 94.94 175 GLY A N 1
ATOM 1357 C CA . GLY A 1 175 ? -21.827 -1.440 25.709 1.00 94.94 175 GLY A CA 1
ATOM 1358 C C . GLY A 1 175 ? -22.250 -1.856 24.303 1.00 94.94 175 GLY A C 1
ATOM 1359 O O . GLY A 1 175 ? -21.391 -2.225 23.498 1.00 94.94 175 GLY A O 1
ATOM 1360 N N . LYS A 1 176 ? -23.547 -1.771 23.974 1.00 94.31 176 LYS A N 1
ATOM 1361 C CA . LYS A 1 176 ? -24.055 -2.046 22.618 1.00 94.31 176 LYS A CA 1
ATOM 1362 C C . LYS A 1 176 ? -23.507 -1.045 21.603 1.00 94.31 176 LYS A C 1
ATOM 1364 O O . LYS A 1 176 ? -23.038 -1.470 20.548 1.00 94.31 176 LYS A O 1
ATOM 1369 N N . GLU A 1 177 ? -23.520 0.244 21.933 1.00 96.06 177 GLU A N 1
ATOM 1370 C CA . GLU A 1 177 ? -22.981 1.310 21.079 1.00 96.06 177 GLU A CA 1
ATOM 1371 C C . GLU A 1 177 ? -21.482 1.129 20.821 1.00 96.06 177 GLU A C 1
ATOM 1373 O O . GLU A 1 177 ? -21.049 1.104 19.668 1.00 96.06 177 GLU A O 1
ATOM 1378 N N . ALA A 1 178 ? -20.697 0.917 21.881 1.00 97.00 178 ALA A N 1
ATOM 1379 C CA . ALA A 1 178 ? -19.261 0.688 21.782 1.00 97.00 178 ALA A CA 1
ATOM 1380 C C . ALA A 1 178 ? -18.949 -0.551 20.930 1.00 97.00 178 ALA A C 1
ATOM 1382 O O . ALA A 1 178 ? -18.078 -0.504 20.063 1.00 97.00 178 ALA A O 1
ATOM 1383 N N . ALA A 1 179 ? -19.676 -1.657 21.128 1.00 96.06 179 ALA A N 1
ATOM 1384 C CA . ALA A 1 179 ? -19.433 -2.879 20.367 1.00 96.06 179 ALA A CA 1
ATOM 1385 C C . ALA A 1 179 ? -19.813 -2.730 18.893 1.00 96.06 179 ALA A C 1
ATOM 1387 O O . ALA A 1 179 ? -19.098 -3.241 18.033 1.00 96.06 179 ALA A O 1
ATOM 1388 N N . ALA A 1 180 ? -20.912 -2.033 18.592 1.00 96.75 180 ALA A N 1
ATOM 1389 C CA . ALA A 1 180 ? -21.314 -1.750 17.220 1.00 96.75 180 ALA A CA 1
ATOM 1390 C C . ALA A 1 180 ? -20.283 -0.858 16.510 1.00 96.75 180 ALA A C 1
ATOM 1392 O O . ALA A 1 180 ? -19.852 -1.191 15.406 1.00 96.75 180 ALA A O 1
ATOM 1393 N N . ALA A 1 181 ? -19.832 0.218 17.163 1.00 97.38 181 ALA A N 1
ATOM 1394 C CA . ALA A 1 181 ? -18.818 1.120 16.621 1.00 97.38 181 ALA A CA 1
ATOM 1395 C C . ALA A 1 181 ? -17.481 0.398 16.379 1.00 9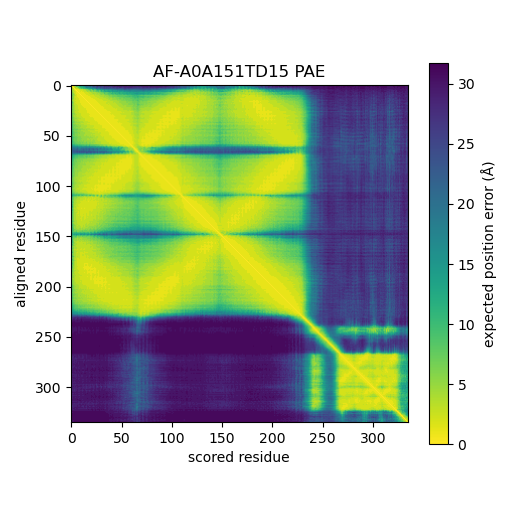7.38 181 ALA A C 1
ATOM 1397 O O . ALA A 1 181 ? -16.924 0.468 15.284 1.00 97.38 181 ALA A O 1
ATOM 1398 N N . MET A 1 182 ? -16.994 -0.363 17.364 1.00 97.56 182 MET A N 1
ATOM 1399 C CA . MET A 1 182 ? -15.738 -1.111 17.249 1.00 97.56 182 MET A CA 1
ATOM 1400 C C . MET A 1 182 ? -15.803 -2.205 16.174 1.00 97.56 182 MET A C 1
ATOM 1402 O O . MET A 1 182 ? -14.850 -2.364 15.413 1.00 97.56 182 MET A O 1
ATOM 1406 N N . ALA A 1 183 ? -16.926 -2.924 16.058 1.00 97.81 183 ALA A N 1
ATOM 1407 C CA . ALA A 1 183 ? -17.124 -3.924 15.007 1.00 97.81 183 ALA A CA 1
ATOM 1408 C C . ALA A 1 183 ? -17.195 -3.293 13.607 1.00 97.81 183 ALA A C 1
ATOM 1410 O O . ALA A 1 183 ? -16.644 -3.840 12.653 1.00 97.81 183 ALA A O 1
ATOM 1411 N N . ALA A 1 184 ? -17.833 -2.126 13.473 1.00 97.38 184 ALA A N 1
ATOM 1412 C CA . ALA A 1 184 ? -17.864 -1.391 12.212 1.00 97.38 184 ALA A CA 1
ATOM 1413 C C . ALA A 1 184 ? -16.454 -0.954 11.783 1.00 97.38 184 ALA A C 1
ATOM 1415 O O . ALA A 1 184 ? -16.081 -1.141 10.623 1.00 97.38 184 ALA A O 1
ATOM 1416 N N . VAL A 1 185 ? -15.654 -0.439 12.723 1.00 97.00 185 VAL A N 1
ATOM 1417 C CA . VAL A 1 185 ? -14.257 -0.058 12.474 1.00 97.00 185 VAL A CA 1
ATOM 1418 C C . VAL A 1 185 ? -13.405 -1.269 12.106 1.00 97.00 185 VAL A C 1
ATOM 1420 O O . VAL A 1 185 ? -12.666 -1.204 11.127 1.00 97.00 185 VAL A O 1
ATOM 1423 N N . GLU A 1 186 ? -13.529 -2.388 12.823 1.00 97.56 186 GLU A N 1
ATOM 1424 C CA . GLU A 1 186 ? -12.818 -3.627 12.494 1.00 97.56 186 GLU A CA 1
ATOM 1425 C C . GLU A 1 186 ? -13.142 -4.095 11.067 1.00 97.56 186 GLU A C 1
ATOM 1427 O O . GLU A 1 186 ? -12.235 -4.315 10.261 1.00 97.56 186 GLU A O 1
ATOM 1432 N N . ALA A 1 187 ? -14.429 -4.188 10.721 1.00 98.06 187 ALA A N 1
ATOM 1433 C CA . ALA A 1 187 ? -14.863 -4.608 9.393 1.00 98.06 187 ALA A CA 1
ATOM 1434 C C . ALA A 1 187 ? -14.350 -3.659 8.297 1.00 98.06 187 ALA A C 1
ATOM 1436 O O . ALA A 1 187 ? -13.932 -4.103 7.223 1.00 98.06 187 ALA A O 1
ATOM 1437 N N . GLN A 1 188 ? -14.348 -2.350 8.563 1.00 97.25 188 GLN A N 1
ATOM 1438 C CA . GLN A 1 188 ? -13.815 -1.352 7.643 1.00 97.25 188 GLN A CA 1
ATOM 1439 C C . GLN A 1 188 ? -12.294 -1.480 7.484 1.00 97.25 188 GLN A C 1
ATOM 1441 O O . GLN A 1 188 ? -11.801 -1.440 6.355 1.00 97.25 188 GLN A O 1
ATOM 1446 N N . GLN A 1 189 ? -11.553 -1.683 8.579 1.00 97.31 189 GLN A N 1
ATOM 1447 C CA . GLN A 1 189 ? -10.111 -1.915 8.545 1.00 97.31 189 GLN A CA 1
ATOM 1448 C C . GLN A 1 189 ? -9.777 -3.163 7.731 1.00 97.31 189 GLN A C 1
ATOM 1450 O O . GLN A 1 189 ? -8.941 -3.078 6.834 1.00 97.31 189 GLN A O 1
ATOM 1455 N N . GLN A 1 190 ? -10.436 -4.294 7.985 1.00 97.62 190 GLN A N 1
ATOM 1456 C CA . GLN A 1 190 ? -10.190 -5.541 7.256 1.00 97.62 190 GLN A CA 1
ATOM 1457 C C . GLN A 1 190 ? -10.472 -5.380 5.759 1.00 97.62 190 GLN A C 1
ATOM 1459 O O . GLN A 1 190 ? -9.604 -5.661 4.931 1.00 97.62 190 GLN A O 1
ATOM 1464 N N . ARG A 1 191 ? -11.656 -4.856 5.409 1.00 98.31 191 ARG A N 1
ATOM 1465 C CA . ARG A 1 191 ? -12.070 -4.669 4.012 1.00 98.31 191 ARG A CA 1
ATOM 1466 C C . ARG A 1 191 ? -11.130 -3.736 3.262 1.00 98.31 191 ARG A C 1
ATOM 1468 O O . ARG A 1 191 ? -10.680 -4.077 2.170 1.00 98.31 191 ARG A O 1
ATOM 1475 N N . LEU A 1 192 ? -10.834 -2.567 3.836 1.00 98.19 192 LEU A N 1
ATOM 1476 C CA . LEU A 1 192 ? -9.961 -1.601 3.183 1.00 98.19 192 LEU A CA 1
ATOM 1477 C C . LEU A 1 192 ? -8.552 -2.174 3.035 1.00 98.19 192 LEU A C 1
ATOM 1479 O O . LEU A 1 192 ? -8.005 -2.113 1.942 1.00 98.19 192 LEU A O 1
ATOM 1483 N N . THR A 1 193 ? -7.987 -2.767 4.091 1.00 98.50 193 THR A N 1
ATOM 1484 C CA . THR A 1 193 ? -6.628 -3.337 4.047 1.00 98.50 193 THR A CA 1
ATOM 1485 C C . THR A 1 193 ? -6.509 -4.402 2.968 1.00 98.50 193 THR A C 1
ATOM 1487 O O . THR A 1 193 ? -5.595 -4.323 2.153 1.00 98.50 193 THR A O 1
ATOM 1490 N N . LEU A 1 194 ? -7.463 -5.336 2.892 1.00 98.69 194 LEU A N 1
ATOM 1491 C CA . LEU A 1 194 ? -7.487 -6.349 1.838 1.00 98.69 194 LEU A CA 1
ATOM 1492 C C . LEU A 1 194 ? -7.539 -5.710 0.446 1.00 98.69 194 LEU A C 1
ATOM 1494 O O . LEU A 1 194 ? -6.736 -6.052 -0.418 1.00 98.69 194 LEU A O 1
ATOM 1498 N N . GLN A 1 195 ? -8.432 -4.739 0.240 1.00 98.69 195 GLN A N 1
ATOM 1499 C CA . GLN A 1 195 ? -8.540 -4.036 -1.038 1.00 98.69 195 GLN A CA 1
ATOM 1500 C C . GLN A 1 195 ? -7.227 -3.335 -1.421 1.00 98.69 195 GLN A C 1
ATOM 1502 O O . GLN A 1 195 ? -6.858 -3.319 -2.593 1.00 98.69 195 GLN A O 1
ATOM 1507 N N . ARG A 1 196 ? -6.508 -2.764 -0.446 1.00 98.62 196 ARG A N 1
ATOM 1508 C CA . ARG A 1 196 ? -5.222 -2.100 -0.690 1.00 98.62 196 ARG A CA 1
ATOM 1509 C C . ARG A 1 196 ? -4.090 -3.083 -0.980 1.00 98.62 196 ARG A C 1
ATOM 1511 O O . ARG A 1 196 ? -3.264 -2.790 -1.836 1.00 98.62 196 ARG A O 1
ATOM 1518 N N . LEU A 1 197 ? -4.078 -4.250 -0.337 1.00 98.75 197 LEU A N 1
ATOM 1519 C CA . LEU A 1 197 ? -3.138 -5.327 -0.665 1.00 98.75 197 LEU A CA 1
ATOM 1520 C C . LEU A 1 197 ? -3.360 -5.852 -2.089 1.00 98.75 197 LEU A C 1
ATOM 1522 O O . LEU A 1 197 ? -2.394 -6.032 -2.823 1.00 98.75 197 LEU A O 1
ATOM 1526 N N . ILE A 1 198 ? -4.617 -6.034 -2.502 1.00 98.75 198 ILE A N 1
ATOM 1527 C CA . ILE A 1 198 ? -4.954 -6.427 -3.879 1.00 98.75 198 ILE A CA 1
ATOM 1528 C C . ILE A 1 198 ? -4.456 -5.371 -4.873 1.00 98.75 198 ILE A C 1
ATOM 1530 O O . ILE A 1 198 ? -3.734 -5.716 -5.803 1.00 98.75 198 ILE A O 1
ATOM 1534 N N . ALA A 1 199 ? -4.749 -4.087 -4.634 1.00 98.69 199 ALA A N 1
ATOM 1535 C CA . ALA A 1 199 ? -4.297 -2.999 -5.505 1.00 98.69 199 ALA A CA 1
ATOM 1536 C C . ALA A 1 199 ? -2.762 -2.937 -5.632 1.00 98.69 199 ALA A C 1
ATOM 1538 O O . ALA A 1 199 ? -2.239 -2.666 -6.711 1.00 98.69 199 ALA A O 1
ATOM 1539 N N . MET A 1 200 ? -2.034 -3.218 -4.546 1.00 98.50 200 MET A N 1
ATOM 1540 C CA . MET A 1 200 ? -0.572 -3.308 -4.554 1.00 98.50 200 MET A CA 1
ATOM 1541 C C . MET A 1 200 ? -0.084 -4.439 -5.469 1.00 98.50 200 MET A C 1
ATOM 1543 O O . MET A 1 200 ? 0.734 -4.198 -6.354 1.00 98.50 200 MET A O 1
ATOM 1547 N N . VAL A 1 201 ? -0.642 -5.644 -5.315 1.00 98.75 201 VAL A N 1
ATOM 1548 C CA . VAL A 1 201 ? -0.305 -6.811 -6.149 1.00 98.75 201 VAL A CA 1
ATOM 1549 C C . VAL A 1 201 ? -0.635 -6.562 -7.622 1.00 98.75 201 VAL A C 1
ATOM 1551 O O . VAL A 1 201 ? 0.160 -6.888 -8.502 1.00 98.75 201 VAL A O 1
ATOM 1554 N N . GLU A 1 202 ? -1.793 -5.971 -7.912 1.00 98.62 202 GLU A N 1
ATOM 1555 C CA . GLU A 1 202 ? -2.210 -5.652 -9.279 1.00 98.62 202 GLU A CA 1
ATOM 1556 C C . 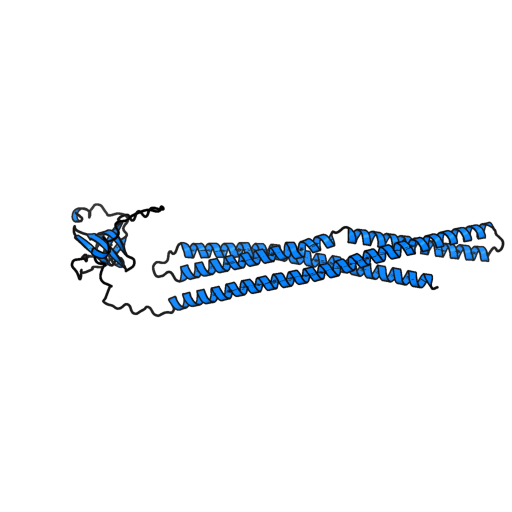GLU A 1 202 ? -1.290 -4.616 -9.931 1.00 98.62 202 GLU A C 1
ATOM 1558 O O . GLU A 1 202 ? -0.884 -4.803 -11.082 1.00 98.62 202 GLU A O 1
ATOM 1563 N N . ALA A 1 203 ? -0.913 -3.564 -9.197 1.00 98.62 203 ALA A N 1
ATOM 1564 C CA . ALA A 1 203 ? 0.013 -2.546 -9.679 1.00 98.62 203 ALA A CA 1
ATOM 1565 C C . ALA A 1 203 ? 1.403 -3.136 -9.960 1.00 98.62 203 ALA A C 1
ATOM 1567 O O . ALA A 1 203 ? 1.970 -2.893 -11.028 1.00 98.62 203 ALA A O 1
ATOM 1568 N N . GLU A 1 204 ? 1.933 -3.955 -9.046 1.00 98.31 204 GLU A N 1
ATOM 1569 C CA . GLU A 1 204 ? 3.214 -4.636 -9.241 1.00 98.31 204 GLU A CA 1
ATOM 1570 C C . GLU A 1 204 ? 3.173 -5.589 -10.436 1.00 98.31 204 GLU A C 1
ATOM 1572 O O . GLU A 1 204 ? 4.077 -5.565 -11.274 1.00 98.31 204 GLU A O 1
ATOM 1577 N N . ARG A 1 205 ? 2.119 -6.401 -10.560 1.00 98.69 205 ARG A N 1
ATOM 1578 C CA . ARG A 1 205 ? 1.946 -7.312 -11.697 1.00 98.69 205 ARG A CA 1
ATOM 1579 C C . ARG A 1 205 ? 1.903 -6.544 -13.015 1.00 98.69 205 ARG A C 1
ATOM 1581 O O . ARG A 1 205 ? 2.607 -6.919 -13.949 1.00 98.69 205 ARG A O 1
ATOM 1588 N N . ALA A 1 206 ? 1.109 -5.477 -13.090 1.00 98.56 206 ALA A N 1
ATOM 1589 C CA . ALA A 1 206 ? 0.994 -4.658 -14.292 1.00 98.56 206 ALA A CA 1
ATOM 1590 C C . ALA A 1 206 ? 2.341 -4.031 -14.683 1.00 98.56 206 ALA A C 1
ATOM 1592 O O . ALA A 1 206 ? 2.731 -4.096 -15.849 1.00 98.56 206 ALA A O 1
ATOM 1593 N N . TYR A 1 207 ? 3.084 -3.495 -13.711 1.00 98.69 207 TYR A N 1
ATOM 1594 C CA . TYR A 1 207 ? 4.421 -2.945 -13.933 1.00 98.69 207 TYR A CA 1
ATOM 1595 C C . TYR A 1 207 ? 5.389 -3.987 -14.503 1.00 98.69 207 TYR A C 1
ATOM 1597 O O . TYR A 1 207 ? 5.998 -3.751 -15.546 1.00 98.69 207 TYR A O 1
ATOM 1605 N N . HIS A 1 208 ? 5.500 -5.160 -13.874 1.00 98.75 208 HIS A N 1
ATOM 1606 C CA . HIS A 1 208 ? 6.423 -6.197 -14.341 1.00 98.75 208 HIS A CA 1
ATOM 1607 C C . HIS A 1 208 ? 6.043 -6.719 -15.730 1.00 98.75 208 HIS A C 1
ATOM 1609 O O . HIS A 1 208 ? 6.921 -6.940 -16.558 1.00 98.75 208 HIS A O 1
ATOM 1615 N N . GLN A 1 209 ? 4.745 -6.852 -16.021 1.00 98.75 209 GLN A N 1
ATOM 1616 C CA . GLN A 1 209 ? 4.270 -7.225 -17.355 1.00 98.75 209 GLN A CA 1
ATOM 1617 C C . GLN A 1 209 ? 4.672 -6.199 -18.419 1.00 98.75 209 GLN A C 1
ATOM 1619 O O . GLN A 1 209 ? 5.112 -6.581 -19.501 1.00 98.75 209 GLN A O 1
ATOM 1624 N N . ARG A 1 210 ? 4.554 -4.900 -18.118 1.00 98.62 210 ARG A N 1
ATOM 1625 C CA . ARG A 1 210 ? 4.987 -3.831 -19.027 1.00 98.62 210 ARG A CA 1
ATOM 1626 C C . ARG A 1 210 ? 6.496 -3.817 -19.227 1.00 98.62 210 ARG A C 1
ATOM 1628 O O . ARG A 1 210 ? 6.950 -3.709 -20.360 1.00 98.62 210 ARG A O 1
ATOM 1635 N N . VAL A 1 211 ? 7.267 -3.951 -18.150 1.00 98.75 211 VAL A N 1
ATOM 1636 C CA . VAL A 1 211 ? 8.734 -3.998 -18.214 1.00 98.75 211 VAL A CA 1
ATOM 1637 C C . VAL A 1 211 ? 9.210 -5.181 -19.049 1.00 98.75 211 VAL A C 1
ATOM 1639 O O . VAL A 1 211 ? 10.076 -4.996 -19.898 1.00 98.75 211 VAL A O 1
ATOM 1642 N N . LEU A 1 212 ? 8.616 -6.361 -18.864 1.00 98.75 212 LEU A N 1
ATOM 1643 C CA . LEU A 1 212 ? 8.958 -7.542 -19.652 1.00 98.75 212 LEU A CA 1
ATOM 1644 C C . LEU A 1 212 ? 8.704 -7.311 -21.148 1.00 98.75 212 LEU A C 1
ATOM 1646 O O . LEU A 1 212 ? 9.608 -7.514 -21.945 1.00 98.75 212 LEU A O 1
ATOM 1650 N N . GLN A 1 213 ? 7.541 -6.761 -21.518 1.00 98.62 213 GLN A N 1
ATOM 1651 C CA . GLN A 1 213 ? 7.236 -6.417 -22.917 1.00 98.62 213 GLN A CA 1
ATOM 1652 C C . GLN A 1 213 ? 8.269 -5.458 -23.532 1.00 98.62 213 GLN A C 1
ATOM 1654 O O . GLN A 1 213 ? 8.639 -5.605 -24.695 1.00 98.62 213 GLN A O 1
ATOM 1659 N N . ILE A 1 214 ? 8.736 -4.471 -22.761 1.00 98.75 214 ILE A N 1
ATOM 1660 C CA . ILE A 1 214 ? 9.763 -3.522 -23.212 1.00 98.75 214 ILE A CA 1
ATOM 1661 C C . ILE A 1 214 ? 11.111 -4.228 -23.405 1.00 98.75 214 ILE A C 1
ATOM 1663 O O . ILE A 1 214 ? 11.820 -3.942 -24.370 1.00 98.75 214 ILE A O 1
ATOM 1667 N N . LEU A 1 215 ? 11.474 -5.130 -22.491 1.00 98.69 215 LEU A N 1
ATOM 1668 C CA . LEU A 1 215 ? 12.726 -5.884 -22.552 1.00 98.69 215 LEU A CA 1
ATOM 1669 C C . LEU A 1 215 ? 12.741 -6.883 -23.710 1.00 98.69 215 LEU A C 1
ATOM 1671 O O . LEU A 1 215 ? 13.743 -6.932 -24.414 1.00 98.69 215 LEU A O 1
ATOM 1675 N N . ASP A 1 216 ? 11.640 -7.593 -23.959 1.00 98.56 216 ASP A N 1
ATOM 1676 C CA . ASP A 1 216 ? 11.517 -8.530 -25.084 1.00 98.56 216 ASP A CA 1
ATOM 1677 C C . ASP A 1 216 ? 11.707 -7.801 -26.426 1.00 98.56 216 ASP A C 1
ATOM 1679 O O . ASP A 1 216 ? 12.435 -8.256 -27.311 1.00 98.56 216 ASP A O 1
ATOM 1683 N N . GLN A 1 217 ? 11.101 -6.614 -26.571 1.00 98.19 217 GLN A N 1
ATOM 1684 C CA . GLN A 1 217 ? 11.304 -5.782 -27.757 1.00 98.19 217 GLN A CA 1
ATOM 1685 C C . GLN A 1 217 ? 12.765 -5.329 -27.883 1.00 98.19 217 GLN A C 1
ATOM 1687 O O . GLN A 1 217 ? 13.349 -5.401 -28.967 1.00 98.19 217 GLN A O 1
ATOM 1692 N N . LEU A 1 218 ? 13.354 -4.854 -26.782 1.00 98.19 218 LEU A N 1
ATOM 1693 C CA . LEU A 1 218 ? 14.738 -4.398 -26.763 1.00 98.19 218 LEU A CA 1
ATOM 1694 C C . LEU A 1 218 ? 15.705 -5.528 -27.125 1.00 98.19 218 LEU A C 1
ATOM 1696 O O . LEU A 1 218 ? 16.645 -5.302 -27.879 1.00 98.19 218 LEU A O 1
ATOM 1700 N N . GLU A 1 219 ? 15.486 -6.734 -26.610 1.00 97.69 219 GLU A N 1
ATOM 1701 C CA . GLU A 1 219 ? 16.311 -7.901 -26.909 1.00 97.69 219 GLU A CA 1
ATOM 1702 C C . GLU A 1 219 ? 16.319 -8.197 -28.414 1.00 97.69 219 GLU A C 1
ATOM 1704 O O . GLU A 1 219 ? 17.393 -8.336 -29.001 1.00 97.69 219 GLU A O 1
ATOM 1709 N N . GLY A 1 220 ? 15.153 -8.193 -29.069 1.00 95.50 220 GLY A N 1
ATOM 1710 C CA . GLY A 1 220 ? 15.068 -8.377 -30.522 1.00 95.50 220 GLY A CA 1
ATOM 1711 C C . GLY A 1 220 ? 15.830 -7.306 -31.315 1.00 95.50 220 GLY A C 1
ATOM 1712 O O . GLY A 1 220 ? 16.537 -7.610 -32.283 1.00 95.50 220 GLY A O 1
ATOM 1713 N N . GLU A 1 221 ? 15.746 -6.047 -30.880 1.00 95.00 221 GLU A N 1
ATOM 1714 C CA . GLU A 1 221 ? 16.502 -4.937 -31.472 1.00 95.00 221 GLU A CA 1
ATOM 1715 C C . GLU A 1 221 ? 18.014 -5.117 -31.278 1.00 95.00 221 GLU A C 1
ATOM 1717 O O . GLU A 1 221 ? 18.784 -4.929 -32.222 1.00 95.00 221 GLU A O 1
ATOM 1722 N N . MET A 1 222 ? 18.443 -5.548 -30.091 1.00 95.44 222 MET A N 1
ATOM 1723 C CA . MET A 1 222 ? 19.850 -5.788 -29.760 1.00 95.44 222 MET A CA 1
ATOM 1724 C C . MET A 1 222 ? 20.440 -6.974 -30.518 1.00 95.44 222 MET A C 1
ATOM 1726 O O . MET A 1 222 ? 21.558 -6.879 -31.021 1.00 95.44 222 MET A O 1
ATOM 1730 N N . ILE A 1 223 ? 19.691 -8.069 -30.664 1.00 94.12 223 ILE A N 1
ATOM 1731 C CA . ILE A 1 223 ? 20.097 -9.221 -31.479 1.00 94.12 223 ILE A CA 1
ATOM 1732 C C . ILE A 1 223 ? 20.291 -8.791 -32.936 1.00 94.12 223 ILE A C 1
ATOM 1734 O O . ILE A 1 223 ? 21.279 -9.173 -33.561 1.00 94.12 223 ILE A O 1
ATOM 1738 N N . SER A 1 224 ? 19.401 -7.945 -33.458 1.00 90.75 224 SER A N 1
ATOM 1739 C CA . SER A 1 224 ? 19.513 -7.420 -34.823 1.00 90.75 224 SER A CA 1
ATOM 1740 C C . SER A 1 224 ? 20.767 -6.557 -35.019 1.00 90.75 224 SER A C 1
ATOM 1742 O O . SER A 1 224 ? 21.400 -6.621 -36.071 1.00 90.75 224 SER A O 1
ATOM 1744 N N . GLU A 1 225 ? 21.143 -5.742 -34.024 1.00 89.50 225 GLU A N 1
ATOM 1745 C CA . GLU A 1 225 ? 22.407 -4.989 -34.052 1.00 89.50 225 GLU A CA 1
ATOM 1746 C C . GLU A 1 225 ? 23.626 -5.922 -33.920 1.00 89.50 225 GLU A C 1
ATOM 1748 O O . GLU A 1 225 ? 24.608 -5.760 -34.641 1.00 89.50 225 GLU A O 1
ATOM 1753 N N . ARG A 1 226 ? 23.561 -6.951 -33.066 1.00 88.81 226 ARG A N 1
ATOM 1754 C CA . ARG A 1 226 ? 24.634 -7.948 -32.920 1.00 88.81 226 ARG A CA 1
ATOM 1755 C C . ARG A 1 226 ? 24.895 -8.696 -34.227 1.00 88.81 226 ARG A C 1
ATOM 1757 O O . ARG A 1 226 ? 26.043 -8.811 -34.644 1.00 88.81 226 ARG A O 1
ATOM 1764 N N . GLN A 1 227 ? 23.839 -9.140 -34.906 1.00 88.50 227 GLN A N 1
ATOM 1765 C CA . GLN A 1 227 ? 23.944 -9.806 -36.206 1.00 88.50 227 GLN A CA 1
ATOM 1766 C C . GLN A 1 227 ? 24.593 -8.912 -37.271 1.00 88.50 227 GLN A C 1
ATOM 1768 O O . GLN A 1 227 ? 25.295 -9.423 -38.135 1.00 88.50 227 GLN A O 1
ATOM 1773 N N . ARG A 1 228 ? 24.421 -7.583 -37.203 1.00 83.50 228 ARG A N 1
ATOM 1774 C CA . ARG A 1 228 ? 25.115 -6.643 -38.102 1.00 83.50 228 ARG A CA 1
ATOM 1775 C C . ARG A 1 228 ? 26.625 -6.580 -37.868 1.00 83.50 228 ARG A C 1
ATOM 1777 O O . ARG A 1 228 ? 27.347 -6.305 -38.815 1.00 83.50 228 ARG A O 1
ATOM 1784 N N . ILE A 1 229 ? 27.089 -6.801 -36.637 1.00 79.62 229 ILE A N 1
ATOM 1785 C CA . ILE A 1 229 ? 28.525 -6.855 -36.307 1.00 79.62 229 ILE A CA 1
ATOM 1786 C C . ILE A 1 229 ? 29.118 -8.214 -36.690 1.00 79.62 229 ILE A C 1
ATOM 1788 O O . ILE A 1 229 ? 30.251 -8.280 -37.150 1.00 79.62 229 ILE A O 1
ATOM 1792 N N . GLU A 1 230 ? 28.363 -9.293 -36.474 1.00 77.25 230 GLU A N 1
ATOM 1793 C CA . GLU A 1 230 ? 28.809 -10.669 -36.733 1.00 77.25 230 GLU A CA 1
ATOM 1794 C C . GLU A 1 230 ? 28.672 -11.090 -38.201 1.00 77.25 230 GLU A C 1
ATOM 1796 O O . GLU A 1 230 ? 29.258 -12.097 -38.605 1.00 77.25 230 GLU A O 1
ATOM 1801 N N . ALA A 1 231 ? 27.916 -10.341 -39.009 1.00 64.44 231 ALA A N 1
ATOM 1802 C CA . ALA A 1 231 ? 27.893 -10.539 -40.448 1.00 64.44 231 ALA A CA 1
ATOM 1803 C C . ALA A 1 231 ? 29.325 -10.388 -40.990 1.00 64.44 231 ALA A C 1
ATOM 1805 O O . ALA A 1 231 ? 29.991 -9.400 -40.664 1.00 64.44 231 ALA A O 1
ATOM 1806 N N . PRO A 1 232 ? 29.822 -11.341 -41.806 1.00 49.66 232 PRO A N 1
ATOM 1807 C CA . PRO A 1 232 ? 31.111 -11.166 -42.454 1.00 49.66 232 PRO A CA 1
ATOM 1808 C C . PRO A 1 232 ? 31.086 -9.833 -43.208 1.00 49.66 232 PRO A C 1
ATOM 1810 O O . PRO A 1 232 ? 30.026 -9.487 -43.752 1.00 49.66 232 PRO A O 1
ATOM 1813 N N . PRO A 1 233 ? 32.208 -9.084 -43.264 1.00 49.62 233 PRO A N 1
ATOM 1814 C CA . PRO A 1 233 ? 32.301 -8.006 -44.231 1.00 49.62 233 PRO A CA 1
ATOM 1815 C C . PRO A 1 233 ? 31.888 -8.637 -45.553 1.00 49.62 233 PRO A C 1
ATOM 1817 O O . PRO A 1 233 ? 32.432 -9.675 -45.947 1.00 49.62 233 PRO A O 1
ATOM 1820 N N . THR A 1 234 ? 30.846 -8.090 -46.180 1.00 40.34 234 THR A N 1
ATOM 1821 C CA . THR A 1 234 ? 30.574 -8.424 -47.573 1.00 40.34 234 THR A CA 1
ATOM 1822 C C . THR A 1 234 ? 31.922 -8.316 -48.264 1.00 40.34 234 THR A C 1
ATOM 1824 O O . THR A 1 234 ? 32.611 -7.320 -48.013 1.00 40.34 234 THR A O 1
ATOM 1827 N N . PRO A 1 235 ? 32.377 -9.351 -49.000 1.00 34.06 235 PRO A N 1
ATOM 1828 C CA . PRO A 1 235 ? 33.636 -9.237 -49.702 1.00 34.06 235 PRO A CA 1
ATOM 1829 C C . PRO A 1 235 ? 33.513 -7.952 -50.499 1.00 34.06 235 PRO A C 1
ATOM 1831 O O . PRO A 1 235 ? 32.620 -7.816 -51.339 1.00 34.06 235 PRO A O 1
ATOM 1834 N N . SER A 1 236 ? 34.337 -6.973 -50.130 1.00 37.44 236 SER A N 1
ATOM 1835 C CA . SER A 1 236 ? 34.627 -5.846 -50.978 1.00 37.44 236 SER A CA 1
ATOM 1836 C C . SER A 1 236 ? 35.002 -6.498 -52.289 1.00 37.44 236 SER A C 1
ATOM 1838 O O . SER A 1 236 ? 36.019 -7.190 -52.363 1.00 37.44 236 SER A O 1
ATOM 1840 N N . VAL A 1 237 ? 34.113 -6.390 -53.271 1.00 38.34 237 VAL A N 1
ATOM 1841 C CA . VAL A 1 237 ? 34.470 -6.643 -54.650 1.00 38.34 237 VAL A CA 1
ATOM 1842 C C . VAL A 1 237 ? 35.582 -5.638 -54.906 1.00 38.34 237 VAL A C 1
ATOM 1844 O O . VAL A 1 237 ? 35.329 -4.458 -55.139 1.00 38.34 237 VAL A O 1
ATOM 1847 N N . GLU A 1 238 ? 36.825 -6.084 -54.730 1.00 38.69 238 GLU A N 1
ATOM 1848 C CA . GLU A 1 238 ? 37.956 -5.482 -55.404 1.00 38.69 238 GLU A CA 1
ATOM 1849 C C . GLU A 1 238 ? 37.531 -5.384 -56.872 1.00 38.69 238 GLU A C 1
ATOM 1851 O O . GLU A 1 238 ? 37.182 -6.384 -57.501 1.00 38.69 238 GLU A O 1
ATOM 1856 N N . ASN A 1 239 ? 37.493 -4.146 -57.362 1.00 42.66 239 ASN A N 1
ATOM 1857 C CA . ASN A 1 239 ? 37.194 -3.735 -58.732 1.00 42.66 239 ASN A CA 1
ATOM 1858 C C . ASN A 1 239 ? 35.736 -3.791 -59.195 1.00 42.66 239 ASN A C 1
ATOM 1860 O O . ASN A 1 239 ? 35.427 -4.480 -60.163 1.00 42.66 239 ASN A O 1
ATOM 1864 N N . SER A 1 240 ? 34.870 -2.965 -58.604 1.00 42.00 240 SER A N 1
ATOM 1865 C CA . SER A 1 240 ? 33.995 -2.060 -59.379 1.00 42.00 240 SER A CA 1
ATOM 1866 C C . SER A 1 240 ? 33.331 -1.069 -58.425 1.00 42.00 240 SER A C 1
ATOM 1868 O O . SER A 1 240 ? 32.316 -1.378 -57.799 1.00 42.00 240 SER A O 1
ATOM 1870 N N . MET A 1 241 ? 33.902 0.130 -58.290 1.00 50.53 241 MET A N 1
ATOM 1871 C CA . MET A 1 241 ? 33.138 1.261 -57.764 1.00 50.53 241 MET A CA 1
ATOM 1872 C C . MET A 1 241 ? 31.935 1.468 -58.706 1.00 50.53 241 MET A C 1
ATOM 1874 O O . MET A 1 241 ? 32.124 1.401 -59.922 1.00 50.53 241 MET A O 1
ATOM 1878 N N . PRO A 1 242 ? 30.694 1.637 -58.209 1.00 62.25 242 PRO A N 1
ATOM 1879 C CA . PRO A 1 242 ? 29.564 1.937 -59.087 1.00 62.25 242 PRO A CA 1
ATOM 1880 C C . PRO A 1 242 ? 29.887 3.201 -59.897 1.00 62.25 242 PRO A C 1
ATOM 1882 O O . PRO A 1 242 ? 30.512 4.097 -59.332 1.00 62.25 242 PRO A O 1
ATOM 1885 N N . PRO A 1 243 ? 29.499 3.296 -61.181 1.00 63.62 243 PRO A N 1
ATOM 1886 C CA . PRO A 1 243 ? 29.851 4.442 -62.014 1.00 63.62 243 PRO A CA 1
ATOM 1887 C C . PRO A 1 243 ? 29.346 5.755 -61.392 1.00 63.62 243 PRO A C 1
ATOM 1889 O O . PRO A 1 243 ? 28.323 5.749 -60.690 1.00 63.62 243 PRO A O 1
ATOM 1892 N N . PRO A 1 244 ? 30.044 6.880 -61.624 1.00 69.56 244 PRO A N 1
ATOM 1893 C CA . PRO A 1 244 ? 29.594 8.177 -61.140 1.00 69.56 244 PRO A CA 1
ATOM 1894 C C . PRO A 1 244 ? 28.209 8.514 -61.726 1.00 69.56 244 PRO A C 1
ATOM 1896 O O . PRO A 1 244 ? 27.887 8.092 -62.841 1.00 69.56 244 PRO A O 1
ATOM 1899 N N . PRO A 1 245 ? 27.363 9.259 -60.993 1.00 70.00 245 PRO A N 1
ATOM 1900 C CA . PRO A 1 245 ? 26.044 9.649 -61.489 1.00 70.00 245 PRO A CA 1
ATOM 1901 C C . PRO A 1 245 ? 26.159 10.484 -62.775 1.00 70.00 245 PRO A C 1
ATOM 1903 O O . PRO A 1 245 ? 27.052 11.327 -62.897 1.00 70.00 245 PRO A O 1
ATOM 1906 N N . SER A 1 246 ? 25.246 10.273 -63.732 1.00 63.97 246 SER A N 1
ATOM 1907 C CA . SER A 1 246 ? 25.250 11.040 -64.986 1.00 63.97 246 SER A CA 1
ATOM 1908 C C . SER A 1 246 ? 24.906 12.514 -64.733 1.00 63.97 246 SER A C 1
ATOM 1910 O O . SER A 1 246 ? 24.104 12.840 -63.854 1.00 63.97 246 SER A O 1
ATOM 1912 N N . TYR A 1 247 ? 25.477 13.424 -65.527 1.00 57.53 247 TYR A N 1
ATOM 1913 C CA . TYR A 1 247 ? 25.184 14.860 -65.430 1.00 57.53 247 TYR A CA 1
ATOM 1914 C C . TYR A 1 247 ? 23.701 15.187 -65.728 1.00 57.53 247 TYR A C 1
ATOM 1916 O O . TYR A 1 247 ? 23.189 16.212 -65.277 1.00 57.53 247 TYR A O 1
ATOM 1924 N N . GLU A 1 248 ? 22.990 14.304 -66.438 1.00 54.41 248 GLU A N 1
ATOM 1925 C CA . GLU A 1 248 ? 21.571 14.436 -66.797 1.00 54.41 248 GLU A CA 1
ATOM 1926 C C . GLU A 1 248 ? 20.620 14.144 -65.624 1.00 54.41 248 GLU A C 1
ATOM 1928 O O . GLU A 1 248 ? 19.589 14.807 -65.497 1.00 54.41 248 GLU A O 1
ATOM 1933 N N . GLU A 1 249 ? 20.985 13.251 -64.698 1.00 52.25 249 GLU A N 1
ATOM 1934 C CA . GLU A 1 249 ? 20.183 12.970 -63.492 1.00 52.25 249 GLU A CA 1
ATOM 1935 C C . GLU A 1 249 ? 20.244 14.099 -62.444 1.00 52.25 249 GLU A C 1
ATOM 1937 O O . GLU A 1 249 ? 19.463 14.112 -61.493 1.00 52.25 249 GLU A O 1
ATOM 1942 N N . VAL A 1 250 ? 21.138 15.081 -62.617 1.00 49.56 250 VAL A N 1
ATOM 1943 C CA . VAL A 1 250 ? 21.393 16.143 -61.627 1.00 49.56 250 VAL A CA 1
ATOM 1944 C C . VAL A 1 250 ? 20.750 17.492 -61.997 1.00 49.56 250 VAL A C 1
ATOM 1946 O O . VAL A 1 250 ? 20.562 18.325 -61.114 1.00 49.56 250 VAL A O 1
ATOM 1949 N N . ASN A 1 251 ? 20.306 17.694 -63.244 1.00 43.66 251 ASN A N 1
ATOM 1950 C CA . ASN A 1 251 ? 19.662 18.945 -63.693 1.00 43.66 251 ASN A CA 1
ATOM 1951 C C . ASN A 1 251 ? 18.126 18.869 -63.854 1.00 43.66 251 ASN A C 1
ATOM 1953 O O . ASN A 1 251 ? 17.499 19.810 -64.340 1.00 43.66 251 ASN A O 1
ATOM 1957 N N . GLY A 1 252 ? 17.496 17.772 -63.425 1.00 39.91 252 GLY A N 1
ATOM 1958 C CA . GLY A 1 252 ? 16.075 17.484 -63.658 1.00 39.91 252 GLY A CA 1
ATOM 1959 C C . GLY A 1 252 ? 15.070 17.961 -62.601 1.00 39.91 252 GLY A C 1
ATOM 1960 O O . GLY A 1 252 ? 13.947 17.465 -62.602 1.00 39.91 252 GLY A O 1
ATOM 1961 N N . VAL A 1 253 ? 15.412 18.885 -61.695 1.00 37.31 253 VAL A N 1
ATOM 1962 C CA . VAL A 1 253 ? 14.444 19.411 -60.708 1.00 37.31 253 VAL A CA 1
ATOM 1963 C C . VAL A 1 253 ? 14.472 20.938 -60.673 1.00 37.31 253 VAL A C 1
ATOM 1965 O O . VAL A 1 253 ? 14.897 21.563 -59.702 1.00 37.31 253 VAL A O 1
ATOM 1968 N N . TYR A 1 254 ? 13.965 21.561 -61.739 1.00 33.53 254 TYR A N 1
ATOM 1969 C CA . TYR A 1 254 ? 13.416 22.907 -61.612 1.00 33.53 254 TYR A CA 1
ATOM 1970 C C . TYR A 1 254 ? 12.109 22.820 -60.830 1.00 33.53 254 TYR A C 1
ATOM 1972 O O . TYR A 1 254 ? 11.103 22.267 -61.275 1.00 33.53 254 TYR A O 1
ATOM 1980 N N . ALA A 1 255 ? 12.182 23.358 -59.621 1.00 31.61 255 ALA A N 1
ATOM 1981 C CA . ALA A 1 255 ? 11.095 23.504 -58.684 1.00 31.61 255 ALA A CA 1
ATOM 1982 C C . ALA A 1 255 ? 9.915 24.278 -59.291 1.00 31.61 255 ALA A C 1
ATOM 1984 O O . ALA A 1 255 ? 10.059 25.414 -59.742 1.00 31.61 255 ALA A O 1
ATOM 1985 N N . SER A 1 256 ? 8.717 23.709 -59.164 1.00 32.19 256 SER A N 1
ATOM 1986 C CA . SER A 1 256 ? 7.524 24.505 -58.899 1.00 32.19 256 SER A CA 1
ATOM 1987 C C . SER A 1 256 ? 7.046 24.221 -57.471 1.00 32.19 256 SER A C 1
ATOM 1989 O O . SER A 1 256 ? 6.609 23.130 -57.136 1.00 32.19 256 SER A O 1
ATOM 1991 N N . GLN A 1 257 ? 7.183 25.272 -56.658 1.00 29.34 257 GLN A N 1
ATOM 1992 C CA . GLN A 1 257 ? 6.337 25.668 -55.528 1.00 29.34 257 GLN A CA 1
ATOM 1993 C C . GLN A 1 257 ? 6.373 24.859 -54.212 1.00 29.34 257 GLN A C 1
ATOM 1995 O O . GLN A 1 257 ? 5.617 23.928 -53.978 1.00 29.34 257 GLN A O 1
ATOM 2000 N N . ALA A 1 258 ? 7.190 25.411 -53.305 1.00 32.28 258 ALA A N 1
ATOM 2001 C CA . ALA A 1 258 ? 6.820 25.886 -51.966 1.00 32.28 258 ALA A CA 1
ATOM 2002 C C . ALA A 1 258 ? 6.282 24.880 -50.927 1.00 32.28 258 ALA A C 1
ATOM 2004 O O . ALA A 1 258 ? 5.093 24.597 -50.881 1.00 32.28 258 ALA A O 1
ATOM 2005 N N . HIS A 1 259 ? 7.134 24.543 -49.947 1.00 29.72 259 HIS A N 1
ATOM 2006 C CA . HIS A 1 259 ? 6.918 24.971 -48.555 1.00 29.72 259 HIS A CA 1
ATOM 2007 C C . HIS A 1 259 ? 8.195 24.861 -47.686 1.00 29.72 259 HIS A C 1
ATOM 2009 O O . HIS A 1 259 ? 8.771 23.795 -47.521 1.00 29.72 259 HIS A O 1
ATOM 2015 N N . ASN A 1 260 ? 8.599 26.025 -47.158 1.00 30.09 260 ASN A N 1
ATOM 2016 C CA . ASN A 1 260 ? 9.383 26.354 -45.954 1.00 30.09 260 ASN A CA 1
ATOM 2017 C C . ASN A 1 260 ? 10.174 25.275 -45.181 1.00 30.09 260 ASN A C 1
ATOM 2019 O O . ASN A 1 260 ? 9.584 24.448 -44.492 1.00 30.09 260 ASN A O 1
ATOM 2023 N N . GLY A 1 261 ? 11.480 25.542 -45.026 1.00 27.62 261 GLY A N 1
ATOM 2024 C CA . GLY A 1 261 ? 12.127 25.525 -43.705 1.00 27.62 261 GLY A CA 1
ATOM 2025 C C . GLY A 1 261 ? 13.520 24.892 -43.633 1.00 27.62 261 GLY A C 1
ATOM 2026 O O . GLY A 1 261 ? 13.638 23.679 -43.674 1.00 27.62 261 GLY A O 1
ATOM 2027 N N . SER A 1 262 ? 14.527 25.733 -43.358 1.00 29.80 262 SER A N 1
ATOM 2028 C CA . SER A 1 262 ? 15.895 25.410 -42.901 1.00 29.80 262 SER A CA 1
ATOM 2029 C C . SER A 1 262 ? 16.954 25.101 -43.972 1.00 29.80 262 SER A C 1
ATOM 2031 O O . SER A 1 262 ? 17.168 23.966 -44.372 1.00 29.80 262 SER A O 1
ATOM 2033 N N . THR A 1 263 ? 17.653 26.171 -44.360 1.00 38.12 263 THR A N 1
ATOM 2034 C CA . THR A 1 263 ? 19.081 26.247 -44.725 1.00 38.12 263 THR A CA 1
ATOM 2035 C C . THR A 1 263 ? 19.892 24.952 -44.619 1.00 38.12 263 THR A C 1
ATOM 2037 O O . THR A 1 263 ? 20.241 24.547 -43.511 1.00 38.12 263 THR A O 1
ATOM 2040 N N . ASP A 1 264 ? 20.325 24.417 -45.762 1.00 36.44 264 ASP A N 1
ATOM 2041 C CA . ASP A 1 264 ? 21.581 23.672 -45.843 1.00 36.44 264 ASP A CA 1
ATOM 2042 C C . ASP A 1 264 ? 22.538 24.448 -46.753 1.00 36.44 264 ASP A C 1
ATOM 2044 O O . ASP A 1 264 ? 22.494 24.391 -47.983 1.00 36.44 264 ASP A O 1
ATOM 2048 N N . SER A 1 265 ? 23.351 25.288 -46.118 1.00 40.03 265 SER A N 1
ATOM 2049 C CA . SER A 1 265 ? 24.530 25.878 -46.737 1.00 40.03 265 SER A CA 1
ATOM 2050 C C . SER A 1 265 ? 25.550 24.754 -46.926 1.00 40.03 265 SER A C 1
ATOM 2052 O O . SER A 1 265 ? 26.473 24.618 -46.122 1.00 40.03 265 SER A O 1
ATOM 2054 N N . MET A 1 266 ? 25.397 23.952 -47.982 1.00 45.19 266 MET A N 1
ATOM 2055 C CA . MET A 1 266 ? 26.409 22.984 -48.405 1.00 45.19 266 MET A CA 1
ATOM 2056 C C . MET A 1 266 ? 27.594 23.770 -48.991 1.00 45.19 266 MET A C 1
ATOM 2058 O O . MET A 1 266 ? 27.705 23.989 -50.195 1.00 45.19 266 MET A O 1
ATOM 2062 N N . GLY A 1 267 ? 28.421 24.321 -48.104 1.00 60.88 267 GLY A N 1
ATOM 2063 C CA . GLY A 1 267 ? 29.580 25.125 -48.459 1.00 60.88 267 GLY A CA 1
ATOM 2064 C C . GLY A 1 267 ? 30.657 24.261 -49.102 1.00 60.88 267 GLY A C 1
ATOM 2065 O O . GLY A 1 267 ? 30.963 23.171 -48.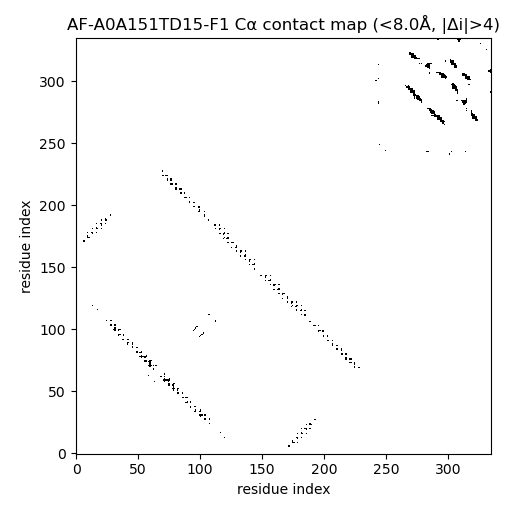612 1.00 60.88 267 GLY A O 1
ATOM 2066 N N . TYR A 1 268 ? 31.245 24.772 -50.181 1.00 82.00 268 TYR A N 1
ATOM 2067 C CA . TYR A 1 268 ? 32.479 24.242 -50.749 1.00 82.00 268 TYR A CA 1
ATOM 2068 C C . TYR A 1 268 ? 33.517 24.031 -49.644 1.00 82.00 268 TYR A C 1
ATOM 2070 O O . TYR A 1 268 ? 33.698 24.897 -48.785 1.00 82.00 268 TYR A O 1
ATOM 2078 N N . PHE A 1 269 ? 34.218 22.902 -49.668 1.00 87.19 269 PHE A N 1
ATOM 2079 C CA . PHE A 1 269 ? 35.337 22.662 -48.759 1.00 87.19 269 PHE A CA 1
ATOM 2080 C C . PHE A 1 269 ? 36.541 22.143 -49.526 1.00 87.19 269 PHE A C 1
ATOM 2082 O O . PHE A 1 269 ? 36.411 21.579 -50.610 1.00 87.19 269 PHE A O 1
ATOM 2089 N N . LEU A 1 270 ? 37.724 22.332 -48.956 1.00 88.88 270 LEU A N 1
ATOM 2090 C CA . LEU A 1 270 ? 38.948 21.856 -49.568 1.00 88.88 270 LEU A CA 1
ATOM 2091 C C . LEU A 1 270 ? 39.289 20.444 -49.088 1.00 88.88 270 LEU A C 1
ATOM 2093 O O . LEU A 1 270 ? 39.246 20.167 -47.887 1.00 88.88 270 LEU A O 1
ATOM 2097 N N . GLY A 1 271 ? 39.655 19.570 -50.018 1.00 90.62 271 GLY A N 1
ATOM 2098 C CA . GLY A 1 271 ? 40.234 18.258 -49.746 1.00 90.62 271 GLY A CA 1
ATOM 2099 C C . GLY A 1 271 ? 41.695 18.192 -50.185 1.00 90.62 271 GLY A C 1
ATOM 2100 O O . GLY A 1 271 ? 42.045 18.772 -51.208 1.00 90.62 271 GLY A O 1
ATOM 2101 N N . GLU A 1 272 ? 42.539 17.489 -49.433 1.00 90.19 272 GLU A N 1
ATOM 2102 C CA . GLU A 1 272 ? 43.861 17.044 -49.896 1.00 90.19 272 GLU A CA 1
ATOM 2103 C C . GLU A 1 272 ? 43.785 15.577 -50.315 1.00 90.19 272 GLU A C 1
ATOM 2105 O O . GLU A 1 272 ? 43.220 14.757 -49.591 1.00 90.19 272 GLU A O 1
ATOM 2110 N N . VAL A 1 273 ? 44.356 15.243 -51.468 1.00 88.19 273 VAL A N 1
ATOM 2111 C CA . VAL A 1 273 ? 44.394 13.876 -51.994 1.00 88.19 273 VAL A CA 1
ATOM 2112 C C . VAL A 1 273 ? 45.373 13.022 -51.191 1.00 88.19 273 VAL A C 1
ATOM 2114 O O . VAL A 1 273 ? 46.573 13.291 -51.180 1.00 88.19 273 VAL A O 1
ATOM 2117 N N . LEU A 1 274 ? 44.869 11.955 -50.568 1.00 84.38 274 LEU A N 1
ATOM 2118 C CA . LEU A 1 274 ? 45.672 10.967 -49.839 1.00 84.38 274 LEU A CA 1
ATOM 2119 C C . LEU A 1 274 ? 46.069 9.770 -50.712 1.00 84.38 274 LEU A C 1
ATOM 2121 O O . LEU A 1 274 ? 47.118 9.169 -50.487 1.00 84.38 274 LEU A O 1
ATOM 2125 N N . PHE A 1 275 ? 45.252 9.441 -51.715 1.00 81.75 275 PHE A N 1
ATOM 2126 C CA . PHE A 1 275 ? 45.459 8.297 -52.604 1.00 81.75 275 PHE A CA 1
ATOM 2127 C C . PHE A 1 275 ? 45.303 8.719 -54.070 1.00 81.75 275 PHE A C 1
ATOM 2129 O O . PHE A 1 275 ? 44.383 9.477 -54.381 1.00 81.75 275 PHE A O 1
ATOM 2136 N N . PRO A 1 276 ? 46.178 8.262 -54.985 1.00 87.12 276 PRO A N 1
ATOM 2137 C CA . PRO A 1 276 ? 46.049 8.604 -56.394 1.00 87.12 276 PRO A CA 1
ATOM 2138 C C . PRO A 1 276 ? 44.822 7.908 -56.994 1.00 87.12 276 PRO A C 1
ATOM 2140 O O . PRO A 1 276 ? 44.472 6.800 -56.592 1.00 87.12 276 PRO A O 1
ATOM 2143 N N . TYR A 1 277 ? 44.200 8.532 -57.989 1.00 86.94 277 TYR A N 1
ATOM 2144 C CA . TYR A 1 277 ? 43.059 7.965 -58.707 1.00 86.94 277 TYR A CA 1
ATOM 2145 C C . TYR A 1 277 ? 43.196 8.244 -60.200 1.00 86.94 277 TYR A C 1
ATOM 2147 O O . TYR A 1 277 ? 43.489 9.373 -60.593 1.00 86.94 277 TYR A O 1
ATOM 2155 N N . HIS A 1 278 ? 43.036 7.208 -61.020 1.00 87.62 278 HIS A N 1
ATOM 2156 C CA . HIS A 1 278 ? 43.051 7.331 -62.475 1.00 87.62 278 HIS A CA 1
ATOM 2157 C C . HIS A 1 278 ? 41.608 7.273 -62.956 1.00 87.62 278 HIS A C 1
ATOM 2159 O O . HIS A 1 278 ? 40.923 6.289 -62.697 1.00 87.62 278 HIS A O 1
ATOM 2165 N N . ALA A 1 279 ? 41.167 8.340 -63.616 1.00 83.81 279 ALA A N 1
ATOM 2166 C CA . ALA A 1 279 ? 39.825 8.443 -64.164 1.00 83.81 279 ALA A CA 1
ATOM 2167 C C . ALA A 1 279 ? 39.608 7.353 -65.223 1.00 83.81 279 ALA A C 1
ATOM 2169 O O . ALA A 1 279 ? 40.400 7.226 -66.162 1.00 83.81 279 ALA A O 1
ATOM 2170 N N . GLU A 1 280 ? 38.533 6.588 -65.078 1.00 78.56 280 GLU A N 1
ATOM 2171 C CA . GLU A 1 280 ? 38.115 5.550 -66.022 1.00 78.56 280 GLU A CA 1
ATOM 2172 C C . GLU A 1 280 ? 37.195 6.117 -67.116 1.00 78.56 280 GLU A C 1
ATOM 2174 O O . GLU A 1 280 ? 37.020 5.503 -68.171 1.00 78.56 280 GLU A O 1
ATOM 2179 N N . SER A 1 281 ? 36.642 7.314 -66.900 1.00 81.19 281 SER A N 1
ATOM 2180 C CA . SER A 1 281 ? 35.752 8.010 -67.831 1.00 81.19 281 SER A CA 1
ATOM 2181 C C . SER A 1 281 ? 36.019 9.520 -67.890 1.00 81.19 281 SER A C 1
ATOM 2183 O O . SER A 1 281 ? 36.666 10.097 -67.020 1.00 81.19 281 SER A O 1
ATOM 2185 N N . GLU A 1 282 ? 35.503 10.198 -68.921 1.00 80.06 282 GLU A N 1
ATOM 2186 C CA . GLU A 1 282 ? 35.689 11.651 -69.100 1.00 80.06 282 GLU A CA 1
ATOM 2187 C C . GLU A 1 282 ? 34.959 12.503 -68.050 1.00 80.06 282 GLU A C 1
ATOM 2189 O O . GLU A 1 282 ? 35.259 13.686 -67.896 1.00 80.06 282 GLU A O 1
ATOM 2194 N N . VAL A 1 283 ? 34.005 11.913 -67.324 1.00 84.62 283 VAL A N 1
ATOM 2195 C CA . VAL A 1 283 ? 33.286 12.583 -66.231 1.00 84.62 283 VAL A CA 1
ATOM 2196 C C . VAL A 1 283 ? 34.029 12.484 -64.896 1.00 84.62 283 VAL A C 1
ATOM 2198 O O . VAL A 1 283 ? 33.620 13.114 -63.920 1.00 84.62 283 VAL A O 1
ATOM 2201 N N . GLU A 1 284 ? 35.113 11.709 -64.837 1.00 87.88 284 GLU A N 1
ATOM 2202 C CA . GLU A 1 284 ? 35.922 11.486 -63.643 1.00 87.88 284 GLU A CA 1
ATOM 2203 C C . GLU A 1 284 ? 37.182 12.358 -63.621 1.00 87.88 284 GLU A C 1
ATOM 2205 O O . GLU A 1 284 ? 37.757 12.725 -64.648 1.00 87.88 284 GLU A O 1
ATOM 2210 N N . LEU A 1 285 ? 37.631 12.691 -62.413 1.00 89.31 285 LEU A N 1
ATOM 2211 C CA . LEU A 1 285 ? 38.783 13.546 -62.172 1.00 89.31 285 LEU A CA 1
ATOM 2212 C C . LEU A 1 285 ? 39.992 12.711 -61.747 1.00 89.31 285 LEU A C 1
ATOM 2214 O O . LEU A 1 285 ? 39.966 12.037 -60.720 1.00 89.31 285 LEU A O 1
ATOM 2218 N N . ASN A 1 286 ? 41.087 12.813 -62.502 1.00 87.81 286 ASN A N 1
ATOM 2219 C CA . ASN A 1 286 ? 42.368 12.226 -62.108 1.00 87.81 286 ASN A CA 1
ATOM 2220 C C . ASN A 1 286 ? 42.910 12.909 -60.846 1.00 87.81 286 ASN A C 1
ATOM 2222 O O . ASN A 1 286 ? 42.998 14.137 -60.804 1.00 87.81 286 ASN A O 1
ATOM 2226 N N . LEU A 1 287 ? 43.334 12.118 -59.858 1.00 89.50 287 LEU A N 1
ATOM 2227 C CA . LEU A 1 287 ? 43.889 12.607 -58.597 1.00 89.50 287 LEU A CA 1
ATOM 2228 C C . LEU A 1 287 ? 45.351 12.188 -58.432 1.00 89.50 287 LEU A C 1
ATOM 2230 O O . LEU A 1 287 ? 45.689 11.015 -58.602 1.00 89.50 287 LEU A O 1
ATOM 2234 N N . SER A 1 288 ? 46.206 13.128 -58.026 1.00 89.94 288 SER A N 1
ATOM 2235 C CA . SER A 1 288 ? 47.576 12.842 -57.578 1.00 89.94 288 SER A CA 1
ATOM 2236 C C . SER A 1 288 ? 47.723 13.163 -56.094 1.00 89.94 288 SER A C 1
ATOM 2238 O O . SER A 1 288 ? 47.209 14.173 -55.625 1.00 89.94 288 SER A O 1
ATOM 2240 N N . VAL A 1 289 ? 48.421 12.307 -55.343 1.00 89.06 289 VAL A N 1
ATOM 2241 C CA . VAL A 1 289 ? 48.627 12.495 -53.894 1.00 89.06 289 VAL A CA 1
ATOM 2242 C C . VAL A 1 289 ? 49.252 13.860 -53.605 1.00 89.06 289 VAL A C 1
ATOM 2244 O O . VAL A 1 289 ? 50.237 14.243 -54.233 1.00 89.06 289 VAL A O 1
ATOM 2247 N N . GLY A 1 290 ? 48.688 14.572 -52.630 1.00 84.81 290 GLY A N 1
ATOM 2248 C CA . GLY A 1 290 ? 49.107 15.917 -52.235 1.00 84.81 290 GLY A CA 1
ATOM 2249 C C . GLY A 1 290 ? 48.503 17.053 -53.067 1.00 84.81 290 GLY A C 1
ATOM 2250 O O . GLY A 1 290 ? 48.769 18.219 -52.754 1.00 84.81 290 GLY A O 1
ATOM 2251 N N . ASP A 1 291 ? 47.698 16.744 -54.091 1.00 88.00 291 ASP A N 1
ATOM 2252 C CA . ASP A 1 291 ? 46.873 17.737 -54.779 1.00 88.00 291 ASP A CA 1
ATOM 2253 C C . ASP A 1 291 ? 45.751 18.238 -53.860 1.00 88.00 291 ASP A C 1
ATOM 2255 O O . ASP A 1 291 ? 45.262 17.518 -52.985 1.00 88.00 291 ASP A O 1
ATOM 2259 N N . TYR A 1 292 ? 45.320 19.479 -54.086 1.00 89.62 292 TYR A N 1
ATOM 2260 C CA . TYR A 1 292 ? 44.174 20.066 -53.400 1.00 89.62 292 TYR A CA 1
ATOM 2261 C C . TYR A 1 292 ? 42.985 20.180 -54.347 1.00 89.62 292 TYR A C 1
ATOM 2263 O O . TYR A 1 292 ? 43.128 20.624 -55.488 1.00 89.62 292 TYR A O 1
ATOM 2271 N N . ILE A 1 293 ? 41.810 19.804 -53.853 1.00 90.31 293 ILE A N 1
ATOM 2272 C CA . ILE A 1 293 ? 40.557 19.802 -54.607 1.00 90.31 293 ILE A CA 1
ATOM 2273 C C . ILE A 1 293 ? 39.537 20.668 -53.886 1.00 90.31 293 ILE A C 1
ATOM 2275 O O . ILE A 1 293 ? 39.338 20.526 -52.677 1.00 90.31 293 ILE A O 1
ATOM 2279 N N . VAL A 1 294 ? 38.839 21.522 -54.629 1.00 91.62 294 VAL A N 1
ATOM 2280 C CA . VAL A 1 294 ? 37.638 22.195 -54.129 1.00 91.62 294 VAL A CA 1
ATOM 2281 C C . VAL A 1 294 ? 36.452 21.255 -54.317 1.00 91.62 294 VAL A C 1
ATOM 2283 O O . VAL A 1 294 ? 35.997 21.029 -55.436 1.00 91.62 294 VAL A O 1
ATOM 2286 N N . VAL A 1 295 ? 35.956 20.687 -53.221 1.00 90.38 295 VAL A N 1
ATOM 2287 C CA . VAL A 1 295 ? 34.821 19.762 -53.224 1.00 90.38 295 VAL A CA 1
ATOM 2288 C C . VAL A 1 295 ? 33.523 20.555 -53.210 1.00 90.38 295 VAL A C 1
ATOM 2290 O O . VAL A 1 295 ? 33.296 21.377 -52.320 1.00 90.38 295 VAL A O 1
ATOM 2293 N N . ARG A 1 296 ? 32.663 20.294 -54.196 1.00 87.31 296 ARG A N 1
ATOM 2294 C CA . ARG A 1 296 ? 31.374 20.974 -54.386 1.00 87.31 296 ARG A CA 1
ATOM 2295 C C . ARG A 1 296 ? 30.211 20.158 -53.846 1.00 87.31 296 ARG A C 1
ATOM 2297 O O . ARG A 1 296 ? 29.257 20.715 -53.310 1.00 87.31 296 ARG A O 1
ATOM 2304 N N . LYS A 1 297 ? 30.292 18.834 -53.982 1.00 84.12 297 LYS A N 1
ATOM 2305 C CA . LYS A 1 297 ? 29.205 17.919 -53.632 1.00 84.12 297 LYS A CA 1
ATOM 2306 C C . LYS A 1 297 ? 29.759 16.565 -53.219 1.00 84.12 297 LYS A C 1
ATOM 2308 O O . LYS A 1 297 ? 30.698 16.070 -53.831 1.00 84.12 297 LYS A O 1
ATOM 2313 N N . VAL A 1 298 ? 29.145 15.952 -52.210 1.00 83.81 298 VAL A N 1
ATOM 2314 C CA . VAL A 1 298 ? 29.383 14.553 -51.832 1.00 83.81 298 VAL A CA 1
ATOM 2315 C C . VAL A 1 298 ? 28.054 13.823 -51.927 1.00 83.81 298 VAL A C 1
ATOM 2317 O O . VAL A 1 298 ? 27.031 14.310 -51.446 1.00 83.81 298 VAL A O 1
ATOM 2320 N N . THR A 1 299 ? 28.061 12.677 -52.589 1.00 78.88 299 THR A N 1
ATOM 2321 C CA . THR A 1 299 ? 26.881 11.837 -52.788 1.00 78.88 299 THR A CA 1
ATOM 2322 C C . THR A 1 299 ? 26.905 10.652 -51.826 1.00 78.88 299 THR A C 1
ATOM 2324 O O . THR A 1 299 ? 27.948 10.241 -51.319 1.00 78.88 299 THR A O 1
ATOM 2327 N N . ASN A 1 300 ? 25.730 10.092 -51.553 1.00 73.88 300 ASN A N 1
ATOM 2328 C CA . ASN A 1 300 ? 25.551 8.968 -50.631 1.00 73.88 300 ASN A CA 1
ATOM 2329 C C . ASN A 1 300 ? 26.113 7.630 -51.152 1.00 73.88 300 ASN A C 1
ATOM 2331 O O . ASN A 1 300 ? 26.172 6.674 -50.385 1.00 73.88 300 ASN A O 1
ATOM 2335 N N . ASN A 1 301 ? 26.526 7.555 -52.422 1.00 71.81 301 ASN A N 1
ATOM 2336 C CA . ASN A 1 301 ? 27.128 6.367 -53.036 1.00 71.81 301 ASN A CA 1
ATOM 2337 C C . ASN A 1 301 ? 28.674 6.377 -52.996 1.00 71.81 301 ASN A C 1
ATOM 2339 O O . ASN A 1 301 ? 29.303 5.518 -53.607 1.00 71.81 301 ASN A O 1
ATOM 2343 N N . GLY A 1 302 ? 29.285 7.334 -52.286 1.00 80.12 302 GLY A N 1
ATOM 2344 C CA . GLY A 1 302 ? 30.736 7.411 -52.092 1.00 80.12 302 GLY A CA 1
ATOM 2345 C C . GLY A 1 302 ? 31.490 8.274 -53.108 1.00 80.12 302 GLY A C 1
ATOM 2346 O O . GLY A 1 302 ? 32.704 8.424 -52.968 1.00 80.12 302 GLY A O 1
ATOM 2347 N N . TRP A 1 303 ? 30.805 8.882 -54.081 1.00 87.50 303 TRP A N 1
ATOM 2348 C CA . TRP A 1 303 ? 31.406 9.824 -55.028 1.00 87.50 303 TRP A CA 1
ATOM 2349 C C . TRP A 1 303 ? 31.346 11.273 -54.540 1.00 87.50 303 TRP A C 1
ATOM 2351 O O . TRP A 1 303 ? 30.358 11.715 -53.942 1.00 87.50 303 TRP A O 1
ATOM 2361 N N . ALA A 1 304 ? 32.385 12.039 -54.851 1.00 87.62 304 ALA A N 1
ATOM 2362 C CA . ALA A 1 304 ? 32.429 13.482 -54.685 1.00 87.62 304 ALA A CA 1
ATOM 2363 C C . ALA A 1 304 ? 32.696 14.167 -56.028 1.00 87.62 304 ALA A C 1
ATOM 2365 O O . ALA A 1 304 ? 33.450 13.658 -56.853 1.00 87.62 304 ALA A O 1
ATOM 2366 N N . GLU A 1 305 ? 32.072 15.320 -56.237 1.00 90.56 305 GLU A N 1
ATOM 2367 C CA . GLU A 1 305 ? 32.336 16.195 -57.375 1.00 90.56 305 GLU A CA 1
ATOM 2368 C C . GLU A 1 305 ? 33.185 17.369 -56.895 1.00 90.56 305 GLU A C 1
ATOM 2370 O O . GLU A 1 305 ? 32.878 18.008 -55.877 1.00 90.56 305 GLU A O 1
ATOM 2375 N N . GLY A 1 306 ? 34.235 17.686 -57.637 1.00 91.38 306 GLY A N 1
ATOM 2376 C CA . GLY A 1 306 ? 35.106 18.799 -57.305 1.00 91.38 306 GLY A CA 1
ATOM 2377 C C . GLY A 1 306 ? 35.976 19.231 -58.466 1.00 91.38 306 GLY A C 1
ATOM 2378 O O . GLY A 1 306 ? 35.870 18.711 -59.575 1.00 91.38 306 GLY A O 1
ATOM 2379 N N . GLU A 1 307 ? 36.817 20.217 -58.189 1.00 91.06 307 GLU A N 1
ATOM 2380 C CA . GLU A 1 307 ? 37.706 20.827 -59.168 1.00 91.06 307 GLU A CA 1
ATOM 2381 C C . GLU A 1 307 ? 39.148 20.834 -58.663 1.00 91.06 307 GLU A C 1
ATOM 2383 O O . GLU A 1 307 ? 39.418 21.217 -57.520 1.00 91.06 307 GLU A O 1
ATOM 2388 N N . CYS A 1 308 ? 40.068 20.399 -59.520 1.00 87.50 308 CYS A N 1
ATOM 2389 C CA . CYS A 1 308 ? 41.503 20.388 -59.273 1.00 87.50 308 CYS A CA 1
ATOM 2390 C C . CYS A 1 308 ? 42.236 20.800 -60.555 1.00 87.50 308 CYS A C 1
ATOM 2392 O O . CYS A 1 308 ? 41.945 20.264 -61.626 1.00 87.50 308 CYS A O 1
ATOM 2394 N N . LYS A 1 309 ? 43.184 21.745 -60.459 1.00 83.38 309 LYS A N 1
ATOM 2395 C CA . LYS A 1 309 ? 44.020 22.208 -61.589 1.00 83.38 309 LYS A CA 1
ATOM 2396 C C . LYS A 1 309 ? 43.194 22.595 -62.834 1.00 83.38 309 LYS A C 1
ATOM 2398 O O . LYS A 1 309 ? 43.497 22.169 -63.949 1.00 83.38 309 LYS A O 1
ATOM 2403 N N . GLY A 1 310 ? 42.099 23.332 -62.625 1.00 81.19 310 GLY A N 1
ATOM 2404 C CA . GLY A 1 310 ? 41.196 23.795 -63.688 1.00 81.19 310 GLY A CA 1
ATOM 2405 C C . GLY A 1 310 ? 40.353 22.706 -64.367 1.00 81.19 310 GLY A C 1
ATOM 2406 O O . GLY A 1 310 ? 39.724 22.971 -65.391 1.00 81.19 310 GLY A O 1
ATOM 2407 N N . LYS A 1 311 ? 40.334 21.473 -63.840 1.00 86.88 311 LYS A N 1
ATOM 2408 C CA . LYS A 1 311 ? 39.486 20.376 -64.329 1.00 86.88 311 LYS A CA 1
ATOM 2409 C C . LYS A 1 311 ? 38.481 19.966 -63.265 1.00 86.88 311 LYS A C 1
ATOM 2411 O O . LYS A 1 311 ? 38.844 19.780 -62.105 1.00 86.88 311 LYS A O 1
ATOM 2416 N N . ALA A 1 312 ? 37.232 19.790 -63.679 1.00 89.50 312 ALA A N 1
ATOM 2417 C CA . ALA A 1 312 ? 36.157 19.314 -62.824 1.00 89.50 312 ALA A CA 1
ATOM 2418 C C . ALA A 1 312 ? 35.755 17.888 -63.197 1.00 89.50 312 ALA A C 1
ATOM 2420 O O . ALA A 1 312 ? 35.749 17.532 -64.373 1.00 89.50 312 ALA A O 1
ATOM 2421 N N . GLY A 1 313 ? 35.395 17.098 -62.193 1.00 90.12 313 GLY A N 1
ATOM 2422 C CA . GLY A 1 313 ? 34.911 15.742 -62.396 1.00 90.12 313 GLY A CA 1
ATOM 2423 C C . GLY A 1 313 ? 34.624 15.031 -61.082 1.00 90.12 313 GLY A C 1
ATOM 2424 O O . GLY A 1 313 ? 34.788 15.589 -59.990 1.00 90.12 313 GLY A O 1
ATOM 2425 N N . TRP A 1 314 ? 34.184 13.788 -61.209 1.00 91.25 314 TRP A N 1
ATOM 2426 C CA . TRP A 1 314 ? 33.876 12.903 -60.098 1.00 91.25 314 TRP A CA 1
ATOM 2427 C C . TRP A 1 314 ? 35.109 12.137 -59.625 1.00 91.25 314 TRP A C 1
ATOM 2429 O O . TRP A 1 314 ? 35.928 11.694 -60.424 1.00 91.25 314 TRP A O 1
ATOM 2439 N N . PHE A 1 315 ? 35.238 11.952 -58.318 1.00 89.44 315 PHE A N 1
ATOM 2440 C CA . PHE A 1 315 ? 36.279 11.121 -57.720 1.00 89.44 315 PHE A CA 1
ATOM 2441 C C . PHE A 1 315 ? 35.777 10.448 -56.431 1.00 89.44 315 PHE A C 1
ATOM 2443 O O . PHE A 1 315 ? 34.784 10.894 -55.841 1.00 89.44 315 PHE A O 1
ATOM 2450 N N . PRO A 1 316 ? 36.438 9.382 -55.950 1.00 88.44 316 PRO A N 1
ATOM 2451 C CA . PRO A 1 316 ? 36.036 8.712 -54.718 1.00 88.44 316 PRO A CA 1
ATOM 2452 C C . PRO A 1 316 ? 36.235 9.617 -53.496 1.00 88.44 316 PRO A C 1
ATOM 2454 O O . PRO A 1 316 ? 37.345 10.067 -53.214 1.00 88.44 316 PRO A O 1
ATOM 2457 N N . PHE A 1 317 ? 35.182 9.854 -52.711 1.00 87.19 317 PHE A N 1
ATOM 2458 C CA . PHE A 1 317 ? 35.262 10.749 -51.551 1.00 87.19 317 PHE A CA 1
ATOM 2459 C C . PHE A 1 317 ? 36.279 10.269 -50.502 1.00 87.19 317 PHE A C 1
ATOM 2461 O O . PHE A 1 317 ? 36.971 11.079 -49.894 1.00 87.19 317 PHE A O 1
ATOM 2468 N N . GLY A 1 318 ? 36.428 8.952 -50.330 1.00 85.50 318 GLY A N 1
ATOM 2469 C CA . GLY A 1 318 ? 37.393 8.367 -49.391 1.00 85.50 318 GLY A CA 1
ATOM 2470 C C . GLY A 1 318 ? 38.866 8.576 -49.765 1.00 85.50 318 GLY A C 1
ATOM 2471 O O . GLY A 1 318 ? 39.737 8.214 -48.980 1.00 85.50 318 GLY A O 1
ATOM 2472 N N . TYR A 1 319 ? 39.159 9.132 -50.948 1.00 88.12 319 TYR A N 1
ATOM 2473 C CA . TYR A 1 319 ? 40.531 9.344 -51.424 1.00 88.12 319 TYR A CA 1
ATOM 2474 C C . TYR A 1 319 ? 41.098 10.702 -51.003 1.00 88.12 319 TYR A C 1
ATOM 2476 O O . TYR A 1 319 ? 42.272 10.991 -51.251 1.00 88.12 319 TYR A O 1
ATOM 2484 N N . ILE A 1 320 ? 40.279 11.527 -50.350 1.00 87.75 320 ILE A N 1
ATOM 2485 C CA . ILE A 1 320 ? 40.646 12.861 -49.893 1.00 87.75 320 ILE A CA 1
ATOM 2486 C C . ILE A 1 320 ? 40.403 13.029 -48.393 1.00 87.75 320 ILE A C 1
ATOM 2488 O O . ILE A 1 320 ? 39.529 12.396 -47.803 1.00 87.75 320 ILE A O 1
ATOM 2492 N N . GLU A 1 321 ? 41.139 13.946 -47.779 1.00 89.25 321 GLU A N 1
ATOM 2493 C CA . GLU A 1 321 ? 40.922 14.388 -46.403 1.00 89.25 321 GLU A CA 1
ATOM 2494 C C . GLU A 1 321 ? 40.535 15.866 -46.385 1.00 89.25 321 GLU A C 1
ATOM 2496 O O . GLU A 1 321 ? 41.177 16.695 -47.031 1.00 89.25 321 GLU A O 1
ATOM 2501 N N . ARG A 1 322 ? 39.486 16.223 -45.635 1.00 89.12 322 ARG A N 1
ATOM 2502 C CA . ARG A 1 322 ? 39.060 17.621 -45.490 1.00 89.12 322 ARG A CA 1
ATOM 2503 C C . ARG A 1 322 ? 40.160 18.444 -44.807 1.00 89.12 322 ARG A C 1
ATOM 2505 O O . ARG A 1 322 ? 40.653 18.077 -43.743 1.00 89.12 322 ARG A O 1
ATOM 2512 N N . ARG A 1 323 ? 40.493 19.602 -45.380 1.00 85.50 323 ARG A N 1
ATOM 2513 C CA . ARG A 1 323 ? 41.468 20.563 -44.844 1.00 85.50 323 ARG A CA 1
ATOM 2514 C C . ARG A 1 323 ? 40.799 21.903 -44.549 1.00 85.50 323 ARG A C 1
ATOM 2516 O O . ARG A 1 323 ? 40.041 22.419 -45.362 1.00 85.50 323 ARG A O 1
ATOM 2523 N N . GLU A 1 324 ? 41.114 22.490 -43.394 1.00 69.31 324 GLU A N 1
ATOM 2524 C CA . GLU A 1 324 ? 40.553 23.783 -42.969 1.00 69.31 324 GLU A CA 1
ATOM 2525 C C . GLU A 1 324 ? 41.360 25.000 -43.471 1.00 69.31 324 GLU A C 1
ATOM 2527 O O . GLU A 1 324 ? 40.832 26.111 -43.483 1.00 69.31 324 GLU A O 1
ATOM 2532 N N . ARG A 1 325 ? 42.630 24.829 -43.891 1.00 63.59 325 ARG A N 1
ATOM 2533 C CA . ARG A 1 325 ? 43.522 25.902 -44.392 1.00 63.59 325 ARG A CA 1
ATOM 2534 C C . ARG A 1 325 ? 44.586 25.364 -45.363 1.00 63.59 325 ARG A C 1
ATOM 2536 O O . ARG A 1 325 ? 45.177 24.324 -45.088 1.00 63.59 325 ARG A O 1
ATOM 2543 N N . VAL A 1 326 ? 44.891 26.103 -46.438 1.00 55.56 326 VAL A N 1
ATOM 2544 C CA . VAL A 1 326 ? 46.064 25.859 -47.314 1.00 55.56 326 VAL A CA 1
ATOM 2545 C C . VAL A 1 326 ? 47.196 26.787 -46.904 1.00 55.56 326 VAL A C 1
ATOM 2547 O O . VAL A 1 326 ? 46.975 27.981 -46.702 1.00 55.56 326 VAL A O 1
ATOM 2550 N N . LEU A 1 327 ? 48.418 26.266 -46.805 1.00 50.09 327 LEU A N 1
ATOM 2551 C CA . LEU A 1 327 ? 49.610 27.105 -46.699 1.00 50.09 327 LEU A CA 1
ATOM 2552 C C . LEU A 1 327 ? 49.776 27.899 -48.006 1.00 50.09 327 LEU A C 1
ATOM 2554 O O . LEU A 1 327 ? 49.771 27.327 -49.095 1.00 50.09 327 LEU A O 1
ATOM 2558 N N . ALA A 1 328 ? 49.934 29.221 -47.895 1.00 44.44 328 ALA A N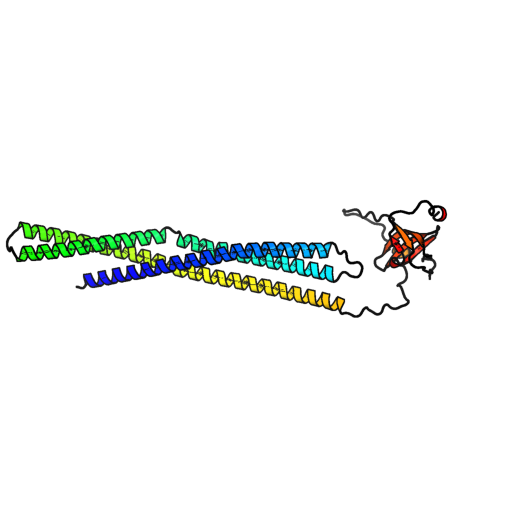 1
ATOM 2559 C CA . ALA A 1 328 ? 49.933 30.179 -49.008 1.00 44.44 328 ALA A CA 1
ATOM 2560 C C . ALA A 1 328 ? 50.993 29.931 -50.109 1.00 44.44 328 ALA A C 1
ATOM 2562 O O . ALA A 1 328 ? 50.963 30.586 -51.144 1.00 44.44 328 ALA A O 1
ATOM 2563 N N . SER A 1 329 ? 51.907 28.976 -49.927 1.00 47.97 329 SER A N 1
ATOM 2564 C CA . SER A 1 329 ? 52.938 28.600 -50.899 1.00 47.97 329 SER A CA 1
ATOM 2565 C C . SER A 1 329 ? 52.476 27.635 -52.001 1.00 47.97 329 SER A C 1
ATOM 2567 O O . SER A 1 329 ? 53.247 27.393 -52.923 1.00 47.97 329 SER A O 1
ATOM 2569 N N . LYS A 1 330 ? 51.246 27.096 -51.946 1.00 48.00 330 LYS A N 1
ATOM 2570 C CA . LYS A 1 330 ? 50.713 26.146 -52.951 1.00 48.00 330 LYS A CA 1
ATOM 2571 C C . LYS A 1 330 ? 49.502 26.650 -53.755 1.00 48.00 330 LYS A C 1
ATOM 2573 O O . LYS A 1 330 ? 48.951 25.915 -54.563 1.00 48.00 330 LYS A O 1
ATOM 2578 N N . VAL A 1 331 ? 49.083 27.903 -53.562 1.00 45.34 331 VAL A N 1
ATOM 2579 C CA . VAL A 1 331 ? 47.870 28.468 -54.199 1.00 45.34 331 VAL A CA 1
ATOM 2580 C C . VAL A 1 331 ? 48.078 28.808 -55.686 1.00 45.34 331 VAL A C 1
ATOM 2582 O O . VAL A 1 331 ? 47.112 28.934 -56.428 1.00 45.34 331 VAL A O 1
ATOM 2585 N N . ALA A 1 332 ? 49.327 28.912 -56.150 1.00 43.09 332 ALA A N 1
ATOM 2586 C CA . ALA A 1 332 ? 49.637 29.347 -57.514 1.00 43.09 332 ALA A CA 1
ATOM 2587 C C . ALA A 1 332 ? 49.325 28.312 -58.616 1.00 43.09 332 ALA A C 1
ATOM 2589 O O . ALA A 1 332 ? 49.309 28.685 -59.781 1.00 43.09 332 ALA A O 1
ATOM 2590 N N . GLU A 1 333 ? 49.066 27.045 -58.274 1.00 45.06 333 GLU A N 1
ATOM 2591 C CA . GLU A 1 333 ? 48.800 25.971 -59.255 1.00 45.06 333 GLU A CA 1
ATOM 2592 C C . GLU A 1 333 ? 47.318 25.553 -59.329 1.00 45.06 333 GLU A C 1
ATOM 2594 O O . GLU A 1 333 ? 46.981 24.571 -59.990 1.00 45.06 333 GLU A O 1
ATOM 2599 N N . VAL A 1 334 ? 46.423 26.264 -58.632 1.00 48.38 334 VAL A N 1
ATOM 2600 C CA . VAL A 1 334 ? 44.996 25.896 -58.521 1.00 48.38 334 VAL A CA 1
ATOM 2601 C C . VAL A 1 334 ? 44.090 26.708 -59.465 1.00 48.38 334 VAL A C 1
ATOM 2603 O O . VAL A 1 334 ? 42.905 26.401 -59.559 1.00 48.38 334 VAL A O 1
ATOM 2606 N N . PHE A 1 335 ? 44.626 27.680 -60.212 1.00 39.00 335 PHE A N 1
ATOM 2607 C CA . PHE A 1 335 ? 43.879 28.475 -61.200 1.00 39.00 335 PHE A CA 1
ATOM 2608 C C . PHE A 1 335 ? 44.394 28.289 -62.623 1.00 39.00 335 PHE A C 1
ATOM 2610 O O . PHE A 1 335 ? 45.634 28.244 -62.793 1.00 39.00 335 PHE A O 1
#

pLDDT: mean 85.84, std 18.62, range [27.62, 98.75]

Foldseek 3Di:
DVLVVVVVVLLVLLVVLVVLLVVLLVVLVVLLVVLVVCLVVLVVVLVVLLVQLVVLQVQLVVQPDPPDNLSSQLSPLSSVLSNQLSVLSNVLSVLSVPLANVVSVCLSPDPLSVVLVVLSVVLVVLVVVLVVLVVVLVVLVVVCVVPPPPPVSVVVSVVSVVVSVVSSVVSVVSSVVSSVSSVVSSVVSVVSNVSSVVSNVVSVVVSVVSSVVSVVVSVVSNVVSVCVVVPDPPPPPPDDQDDDDDPVVVPPDPDDDDDDDDDDPQDWFKWAFCDFDDDPDPQADTDDHRWIWGWRDDDPSQWTWTATQRDTHIDGNVRIDTDPDDDPPPPPRRD

InterPro domains:
  IPR001452 SH3 domain [PF14604] (273-321)
  IPR001452 SH3 domain [PS50002] (266-325)
  IPR001452 SH3 domain [SM00326] (269-324)
  IPR027267 AH/BAR domain superfamily [G3DSA:1.20.1270.60] (9-23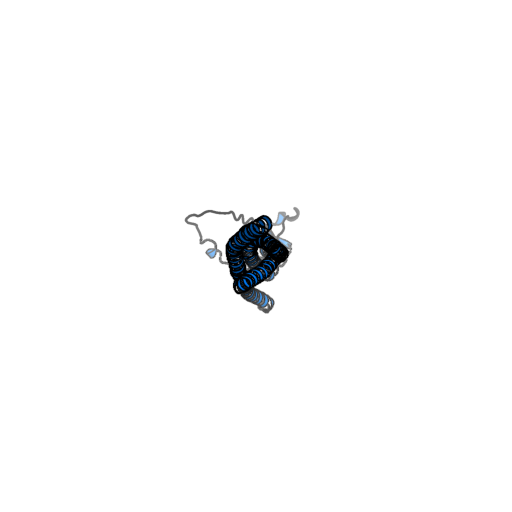1)
  IPR027267 AH/BAR domain superfamily [SSF103657] (11-222)
  IPR036028 SH3-like domain superfamily [SSF50044] (228-323)
  IPR050384 Endophilin/SH3RF [PTHR14167] (4-323)

Sequence (335 aa):
MVTDEVELQQHQKLEKLYISTRAGKHYQRDIVRGVEGYIVTGSKQVEIGTKLSEDSRKYGADNTCTSGNTLSRAALNYARARAQMEKERGSLLKALGTQVAEPLRAMVMGAPLEDARHLAQRYDRMRQEAEAQAIEVSKRQAKVRETPGNAENAMKLEAAEAKLQDLKTNMAILGKEAAAAMAAVEAQQQRLTLQRLIAMVEAERAYHQRVLQILDQLEGEMISERQRIEAPPTPSVENSMPPPPSYEEVNGVYASQAHNGSTDSMGYFLGEVLFPYHAESEVELNLSVGDYIVVRKVTNNGWAEGECKGKAGWFPFGYIERRERVLASKVAEVF

Mean predicted aligned error: 15.33 Å

Organism: Cajanus cajan (NCBI:txid3821)

Secondary structure (DSSP, 8-state):
-HHHHHHHHHHHHHHHHHHHHHHHHHHHHHHHHHHHHHHHHHHHHHHHHHHHHHHHHHHHHH---SS-SHHHHHHHHHHHHHHHHHHHHHHHHHHIIIIIIHHHHHHHH-HHHHHHHHHHHHHHHHHHHHHHHHHHHHHHHHHHHHSTT-HHHHHHHHHHHHHHHHHHHHHHHHHHHHHHHHHHHHHHHHHHHHHHHHHHHHHHHHHHHHHHHHHHHHHHHHHHHHHHHHSPPP---TT-PPPPPPTTTTS-----------------EEEEESS-B--SSTTBPPB-TT-EEEEEEE-TTSEEEEEETTEEEEEEGGGEEEES---TTSGGG--

Solvent-accessible surface area (backbone atoms only — not comparable to full-atom values): 18201 Å² total; per-residue (Å²): 110,76,67,60,52,55,51,50,53,51,50,55,49,42,52,52,41,51,54,48,43,51,51,49,44,50,53,42,50,52,50,30,52,51,51,52,52,47,35,59,54,47,52,53,52,34,53,53,42,42,49,54,15,50,54,29,34,48,56,23,70,66,51,84,56,91,89,60,58,54,67,27,51,45,28,36,52,49,14,53,44,39,42,50,44,35,52,44,48,54,51,38,43,50,44,44,44,65,62,31,30,48,57,39,49,49,60,65,70,33,66,68,58,55,54,22,49,52,36,44,54,52,33,54,52,44,48,53,52,34,53,54,36,49,54,52,34,54,53,33,52,53,52,35,70,75,43,74,86,47,65,68,50,48,52,55,31,53,56,38,48,52,52,35,51,55,38,50,54,52,39,53,53,43,43,51,52,19,42,52,41,33,49,51,45,36,53,49,51,52,53,51,51,52,54,28,53,50,52,48,53,53,41,52,52,54,37,52,54,52,44,49,56,45,48,58,54,47,50,58,54,46,51,55,41,50,49,63,69,69,45,71,77,73,76,74,67,81,86,67,80,78,79,77,81,58,77,71,79,73,70,76,73,81,82,83,81,88,83,89,86,80,88,79,83,76,67,68,44,40,27,36,26,73,43,66,42,79,50,90,49,90,64,32,37,70,40,52,61,73,41,64,30,47,35,62,46,76,50,97,87,49,41,22,35,32,38,41,68,80,42,67,22,36,39,60,45,88,33,42,43,82,47,96,75,77,70,84,88,63,62,83,66,58,109

Nearest PDB structures (foldseek):
  4nqi-assembly1_B  TM=6.258E-01  e=3.782E-05  Dictyostelium discoideum
  8a1g-assembly2_B  TM=5.445E-01  e=7.636E-06  Homo sapiens
  1y2o-assembly1_B  TM=4.978E-01  e=1.159E-04  Homo sapiens
  8abq-assembly1_A  TM=5.206E-01  e=1.873E-04  Homo sapiens
  4tql-assembly1_A  TM=4.237E-01  e=4.847E-03  synthetic construct

Radius of gyration: 45.34 Å; Cα contacts (8 Å, |Δi|>4): 338; chains: 1; bounding box: 89×45×131 Å